Protein AF-D8M4Z9-F1 (afdb_monomer)

Nearest PDB structures (foldseek):
  8wa3-assembly1_R  TM=2.986E-01  e=3.307E+00  Homo sapiens
  8ceg-assembly1_B  TM=2.156E-01  e=3.307E+00  Homo sapiens

pLDDT: mean 77.23, std 17.36, range [31.53, 95.69]

Radius of gyration: 23.9 Å; Cα contacts (8 Å, |Δi|>4): 140; chains: 1; bounding box: 57×52×71 Å

Foldseek 3Di:
DDPPDDDDDCPVVVVVVVVPADPPDDDDDPPDDVVVVVPDADPPDPVRHPVPPCVPPDDLVRCVVVVVDDLQDDLVVLLVLLVLLVVLVVVVVVPDQNCVSQVVRSCLFQVNLVVLVVVLVVQVVVCVPHPRDPSNLSSLLSNLSNVLSLLLVQLVVLVCVVDVDPDPPVPPCSVVVPVRSNPPPPCQDPVSVVVSVCSLVDDPPDPSSVSSSVSSVVSVVSSVVSVVVSVDPPVCVVVVVVVCVVCVVVVVVVVVVVD

Sequence (259 aa):
MQSTKEWRDITQLLREAASEISDGSFIASDAFNYEASMRSIDIMDKKVDSGLGLVGFETIEERLEHDSINFYPDEETLLQIAECLFSSFSSWIAGDNLNHCMLRVVYMHAQVKDRLLLLFRSTLEADQTAEASEQTLRLRILLKLVMDYTWLISAIHSLMSEYVVSEVAACPDEFSLSCQFLPDRTNLTFDEKNVLHAVLSMQETTETRSKLLSHLRILDSLNQLFSELDKLTKERVSSLQLFLFHRSHALLFIQHLFR

Mean predicted aligned error: 11.37 Å

Solvent-accessible surface area (backbone atoms only — not comparable to full-atom values): 15684 Å² total; per-residue (Å²): 132,87,80,87,73,84,85,77,91,53,67,67,60,52,52,56,60,53,71,73,54,56,90,95,64,82,93,73,61,96,85,64,55,70,75,66,56,77,71,61,72,51,81,88,37,85,91,61,22,83,71,65,83,49,82,88,60,78,49,72,66,54,31,58,76,69,63,71,64,79,74,68,55,54,69,67,56,48,42,53,52,53,52,51,50,51,53,22,50,52,43,29,75,73,68,46,57,57,64,75,31,46,59,70,41,67,64,55,36,46,70,47,40,54,52,51,51,52,53,52,53,56,47,55,64,55,41,77,77,46,85,76,47,75,60,55,53,43,33,44,52,53,49,42,54,51,49,51,52,40,50,39,54,44,42,52,48,52,48,47,72,76,42,92,58,81,66,61,86,90,50,93,40,67,68,73,76,38,60,55,51,51,67,78,68,74,79,65,49,73,67,56,49,50,58,45,55,48,59,75,73,55,81,70,84,44,73,63,52,41,55,44,47,51,52,51,54,52,49,51,53,48,40,51,50,44,57,53,53,72,68,53,60,85,88,51,51,75,57,44,55,56,49,47,58,68,44,45,58,51,54,55,44,51,64,59,73,77,108

InterPro domains:
  IPR007244 NAA35-like [PTHR21373] (3-231)
  IPR057983 NAA35-like, N-terminal [PF04112] (24-167)

Structure (mmCIF, N/CA/C/O backbone):
data_AF-D8M4Z9-F1
#
_entry.id   AF-D8M4Z9-F1
#
loop_
_atom_site.group_PDB
_atom_site.id
_atom_site.type_symbol
_atom_site.label_atom_id
_atom_site.label_alt_id
_atom_site.label_comp_id
_atom_site.label_asym_id
_atom_site.label_entity_id
_atom_site.label_seq_id
_atom_site.pdbx_PDB_ins_code
_atom_site.Cartn_x
_atom_site.Cartn_y
_atom_site.Cartn_z
_atom_site.occupancy
_atom_site.B_iso_or_equiv
_atom_site.auth_seq_id
_atom_site.auth_comp_id
_atom_site.auth_asym_id
_atom_site.auth_atom_id
_atom_site.pdbx_PDB_model_num
ATOM 1 N N . MET A 1 1 ? -16.312 -7.681 -25.940 1.00 37.44 1 MET A N 1
ATOM 2 C CA . MET A 1 1 ? -15.936 -7.691 -27.372 1.00 37.44 1 MET A CA 1
ATOM 3 C C . MET A 1 1 ? -14.537 -8.279 -27.478 1.00 37.44 1 MET A C 1
ATOM 5 O O . MET A 1 1 ? -13.604 -7.649 -27.003 1.00 37.44 1 MET A O 1
ATOM 9 N N . GLN A 1 2 ? -14.390 -9.503 -27.994 1.00 45.69 2 GLN A N 1
ATOM 10 C CA . GLN A 1 2 ? -13.072 -10.098 -28.245 1.00 45.69 2 GLN A CA 1
ATOM 11 C C . GLN A 1 2 ? -12.437 -9.398 -29.450 1.00 45.69 2 GLN A C 1
ATOM 13 O O . GLN A 1 2 ? -13.012 -9.369 -30.534 1.00 45.69 2 GLN A O 1
ATOM 18 N N . SER A 1 3 ? -11.269 -8.796 -29.241 1.00 51.09 3 SER A N 1
ATOM 19 C CA . SER A 1 3 ? -10.447 -8.214 -30.300 1.00 51.09 3 SER A CA 1
ATOM 20 C C . SER A 1 3 ? -9.948 -9.337 -31.219 1.00 51.09 3 SER A C 1
ATOM 22 O O . SER A 1 3 ? -9.027 -10.065 -30.861 1.00 51.09 3 SER A O 1
ATOM 24 N N . THR A 1 4 ? -10.533 -9.468 -32.410 1.00 57.59 4 THR A N 1
ATOM 25 C CA . THR A 1 4 ? -10.100 -10.378 -33.486 1.00 57.59 4 THR A CA 1
ATOM 26 C C . THR A 1 4 ? -8.854 -9.841 -34.200 1.00 57.59 4 THR A C 1
ATOM 28 O O . THR A 1 4 ? -8.873 -9.594 -35.405 1.00 57.59 4 THR A O 1
ATOM 31 N N . LYS A 1 5 ? -7.775 -9.577 -33.460 1.00 71.31 5 LYS A N 1
ATOM 32 C CA . LYS A 1 5 ? -6.486 -9.215 -34.059 1.00 71.31 5 LYS A CA 1
ATOM 33 C C . LYS A 1 5 ? -5.692 -10.494 -34.300 1.00 71.31 5 LYS A C 1
ATOM 35 O O . LYS A 1 5 ? -5.309 -11.174 -33.354 1.00 71.31 5 LYS A O 1
ATOM 40 N N . GLU A 1 6 ? -5.494 -10.826 -35.571 1.00 84.44 6 GLU A N 1
ATOM 41 C CA . GLU A 1 6 ? -4.635 -11.928 -36.002 1.00 84.44 6 GLU A CA 1
ATOM 42 C C . GLU A 1 6 ? -3.170 -11.492 -35.853 1.00 84.44 6 GLU A C 1
ATOM 44 O O . GLU A 1 6 ? -2.722 -10.548 -36.508 1.00 84.44 6 GLU A O 1
ATOM 49 N N . TRP A 1 7 ? -2.431 -12.139 -34.951 1.00 89.56 7 TRP A N 1
ATOM 50 C CA . TRP A 1 7 ? -0.998 -11.903 -34.785 1.00 89.56 7 TRP A CA 1
ATOM 51 C C . TRP A 1 7 ? -0.228 -12.608 -35.905 1.00 89.56 7 TRP A C 1
ATOM 53 O O . TRP A 1 7 ? -0.470 -13.782 -36.177 1.00 89.56 7 TRP A O 1
ATOM 63 N N . ARG A 1 8 ? 0.710 -11.904 -36.548 1.00 91.44 8 ARG A N 1
ATOM 64 C CA . ARG A 1 8 ? 1.625 -12.482 -37.543 1.00 91.44 8 ARG A CA 1
ATOM 65 C C . ARG A 1 8 ? 3.040 -12.533 -36.987 1.00 91.44 8 ARG A C 1
ATOM 67 O O . ARG A 1 8 ? 3.525 -11.536 -36.458 1.00 91.44 8 ARG A O 1
ATOM 74 N N . ASP A 1 9 ? 3.694 -13.677 -37.145 1.00 93.06 9 ASP A N 1
ATOM 75 C CA . ASP A 1 9 ? 5.102 -13.845 -36.797 1.00 93.06 9 ASP A CA 1
ATOM 76 C C . ASP A 1 9 ? 5.987 -13.138 -37.836 1.00 93.06 9 ASP A C 1
ATOM 78 O O . ASP A 1 9 ? 5.943 -13.453 -39.026 1.00 93.06 9 ASP A O 1
ATOM 82 N N . ILE A 1 10 ? 6.776 -12.165 -37.379 1.00 95.69 10 ILE A N 1
ATOM 83 C CA . ILE A 1 10 ? 7.721 -11.392 -38.201 1.00 95.69 10 ILE A CA 1
ATOM 84 C C . ILE A 1 10 ? 9.182 -11.691 -37.844 1.00 95.69 10 ILE A C 1
ATOM 86 O O . ILE A 1 10 ? 10.083 -10.988 -38.294 1.00 95.69 10 ILE A O 1
ATOM 90 N N . THR A 1 11 ? 9.445 -12.726 -37.043 1.00 95.50 11 THR A N 1
ATOM 91 C CA . THR A 1 11 ? 10.785 -13.023 -36.514 1.00 95.50 11 THR A CA 1
ATOM 92 C C . THR A 1 11 ? 11.811 -13.224 -37.629 1.00 95.50 11 THR A C 1
ATOM 94 O O . THR A 1 11 ? 12.925 -12.707 -37.550 1.00 95.50 11 THR A O 1
ATOM 97 N N . GLN A 1 12 ? 11.437 -13.953 -38.686 1.00 95.50 12 GLN A N 1
ATOM 98 C CA . GLN A 1 12 ? 12.331 -14.220 -39.815 1.00 95.50 12 GLN A CA 1
ATOM 99 C C . GLN A 1 12 ? 12.636 -12.945 -40.610 1.00 95.50 12 GLN A C 1
ATOM 101 O O . GLN A 1 12 ? 13.799 -12.674 -40.897 1.00 95.50 12 GLN A O 1
ATOM 106 N N . LEU A 1 13 ? 11.609 -12.131 -40.872 1.00 95.19 13 LEU A N 1
ATOM 107 C CA . LEU A 1 13 ? 11.754 -10.838 -41.540 1.00 95.19 13 LEU A CA 1
ATOM 108 C C . LEU A 1 13 ? 12.720 -9.920 -40.774 1.00 95.19 13 LEU A C 1
ATOM 110 O O . LEU A 1 13 ? 13.588 -9.300 -41.380 1.00 95.19 13 LEU A O 1
ATOM 114 N N . LEU A 1 14 ? 12.599 -9.858 -39.442 1.00 94.75 14 LEU A N 1
ATOM 115 C CA . LEU A 1 14 ? 13.484 -9.044 -38.606 1.00 94.75 14 LEU A CA 1
ATOM 116 C C . LEU A 1 14 ? 14.934 -9.543 -38.623 1.00 94.75 14 LEU A C 1
ATOM 118 O O . LEU A 1 14 ? 15.844 -8.721 -38.657 1.00 94.75 14 LEU A O 1
ATOM 122 N N . ARG A 1 15 ? 15.172 -10.863 -38.630 1.00 94.56 15 ARG A N 1
ATOM 123 C CA . ARG A 1 15 ? 16.538 -11.411 -38.742 1.00 94.56 15 ARG A CA 1
ATOM 124 C C . ARG A 1 15 ? 17.179 -11.099 -40.085 1.00 94.56 15 ARG A C 1
ATOM 126 O O . ARG A 1 15 ? 18.354 -10.751 -40.113 1.00 94.56 15 ARG A O 1
ATOM 133 N N . GLU A 1 16 ? 16.426 -11.238 -41.173 1.00 95.00 16 GLU A N 1
ATOM 134 C CA . GLU A 1 16 ? 16.909 -10.930 -42.522 1.00 95.00 16 GLU A CA 1
ATOM 135 C C . GLU A 1 16 ? 17.265 -9.447 -42.633 1.00 95.00 16 GLU A C 1
ATOM 137 O O . GLU A 1 16 ? 18.409 -9.124 -42.943 1.00 95.00 16 GLU A O 1
ATOM 142 N N . ALA A 1 17 ? 16.352 -8.553 -42.243 1.00 92.44 17 ALA A N 1
ATOM 143 C CA . ALA A 1 17 ? 16.611 -7.115 -42.239 1.00 92.44 17 ALA A CA 1
ATOM 144 C C . ALA A 1 17 ? 17.803 -6.733 -41.342 1.00 92.44 17 ALA A C 1
ATOM 146 O O . ALA A 1 17 ? 18.625 -5.910 -41.731 1.00 92.44 17 ALA A O 1
ATOM 147 N N . ALA A 1 18 ? 17.940 -7.349 -40.162 1.00 91.06 18 ALA A N 1
ATOM 148 C CA . ALA A 1 18 ? 19.071 -7.098 -39.272 1.00 91.06 18 ALA A CA 1
ATOM 149 C C . ALA A 1 18 ? 20.411 -7.569 -39.860 1.00 91.06 18 ALA A C 1
ATOM 151 O O . ALA A 1 18 ? 21.434 -6.942 -39.605 1.00 91.06 18 ALA A O 1
ATOM 152 N N . SER A 1 19 ? 20.417 -8.639 -40.663 1.00 92.38 19 SER A N 1
ATOM 153 C CA . SER A 1 19 ? 21.639 -9.155 -41.299 1.00 92.38 19 SER A CA 1
ATOM 154 C C . SER A 1 19 ? 22.205 -8.244 -42.394 1.00 92.38 19 SER A C 1
ATOM 156 O O . SER A 1 19 ? 23.376 -8.368 -42.746 1.00 92.38 19 SER A O 1
ATOM 158 N N . GLU A 1 20 ? 21.395 -7.316 -42.911 1.00 93.81 20 GLU A N 1
ATOM 159 C CA . GLU A 1 20 ? 21.815 -6.304 -43.886 1.00 93.81 20 GLU A CA 1
ATOM 160 C C . GLU A 1 20 ? 22.436 -5.060 -43.224 1.00 93.81 20 GLU A C 1
ATOM 162 O O . GLU A 1 20 ? 23.028 -4.220 -43.905 1.00 93.81 20 GLU A O 1
ATOM 167 N N . ILE A 1 21 ? 22.317 -4.926 -41.899 1.00 92.06 21 ILE A N 1
ATOM 168 C CA . ILE A 1 21 ? 22.851 -3.793 -41.141 1.00 92.06 21 ILE A CA 1
ATOM 169 C C . ILE A 1 21 ? 24.340 -4.026 -40.877 1.00 92.06 21 ILE A C 1
ATOM 171 O O . ILE A 1 21 ? 24.733 -5.039 -40.306 1.00 92.06 21 ILE A O 1
ATOM 175 N N . SER A 1 22 ? 25.181 -3.065 -41.262 1.00 92.31 22 SER A N 1
ATOM 176 C CA . SER A 1 22 ? 26.616 -3.116 -40.979 1.00 92.31 22 SER A CA 1
ATOM 177 C C . SER A 1 22 ? 26.928 -2.984 -39.489 1.00 92.31 22 SER A C 1
ATOM 179 O O . SER A 1 22 ? 26.280 -2.220 -38.771 1.00 92.31 22 SER A O 1
ATOM 181 N N . ASP A 1 23 ? 27.991 -3.652 -39.043 1.00 90.88 23 ASP A N 1
ATOM 182 C CA . ASP A 1 23 ? 28.488 -3.537 -37.672 1.00 90.88 23 ASP A CA 1
ATOM 183 C C . ASP A 1 23 ? 28.701 -2.068 -37.265 1.00 90.88 23 ASP A C 1
ATOM 185 O O . ASP A 1 23 ? 29.217 -1.248 -38.028 1.00 90.88 23 ASP A O 1
ATOM 189 N N . GLY A 1 24 ? 28.276 -1.724 -36.048 1.00 87.12 24 GLY A N 1
ATOM 190 C CA . GLY A 1 24 ? 28.328 -0.354 -35.524 1.00 87.12 24 GLY A CA 1
ATOM 191 C C . GLY A 1 24 ? 27.235 0.581 -36.054 1.00 87.12 24 GLY A C 1
ATOM 192 O O . GLY A 1 24 ? 27.197 1.744 -35.659 1.00 87.12 24 GLY A O 1
ATOM 193 N N . SER A 1 25 ? 26.339 0.096 -36.918 1.00 87.12 25 SER A N 1
ATOM 194 C CA . SER A 1 25 ? 25.171 0.854 -37.376 1.00 87.12 25 SER A CA 1
ATOM 195 C C . SER A 1 25 ? 23.970 0.599 -36.467 1.00 87.12 25 SER A C 1
ATOM 197 O O . SER A 1 25 ? 23.774 -0.505 -35.962 1.00 87.12 25 SER A O 1
ATOM 199 N N . PHE A 1 26 ? 23.157 1.630 -36.255 1.00 85.94 26 PHE A N 1
ATOM 200 C CA . PHE A 1 26 ? 22.006 1.594 -35.360 1.00 85.94 26 PHE A CA 1
ATOM 201 C C . PHE A 1 26 ? 20.805 2.237 -36.052 1.00 85.94 26 PHE A C 1
ATOM 203 O O . PHE A 1 26 ? 20.907 3.353 -36.562 1.00 85.94 26 PHE A O 1
ATOM 210 N N . ILE A 1 27 ? 19.679 1.523 -36.093 1.00 87.69 27 ILE A N 1
ATOM 211 C CA . ILE A 1 27 ? 18.432 2.024 -36.676 1.00 87.69 27 ILE A CA 1
ATOM 212 C C . ILE A 1 27 ? 17.548 2.534 -35.545 1.00 87.69 27 ILE A C 1
ATOM 214 O O . ILE A 1 27 ? 17.108 1.760 -34.697 1.00 87.69 27 ILE A O 1
ATOM 218 N N . ALA A 1 28 ? 17.240 3.825 -35.571 1.00 87.88 28 ALA A N 1
ATOM 219 C CA . ALA A 1 28 ? 16.255 4.429 -34.691 1.00 87.88 28 ALA A CA 1
ATOM 220 C C . ALA A 1 28 ? 15.522 5.574 -35.391 1.00 87.88 28 ALA A C 1
ATOM 222 O O . ALA A 1 28 ? 15.911 6.018 -36.468 1.00 87.88 28 ALA A O 1
ATOM 223 N N . SER A 1 29 ? 14.431 6.027 -34.776 1.00 87.31 29 SER A N 1
ATOM 224 C CA . SER A 1 29 ? 13.714 7.222 -35.220 1.00 87.31 29 SER A CA 1
ATOM 225 C C . SER A 1 29 ? 14.601 8.465 -35.101 1.00 87.31 29 SER A C 1
ATOM 227 O O . SER A 1 29 ? 15.402 8.558 -34.176 1.00 87.31 29 SER A O 1
ATOM 229 N N . ASP A 1 30 ? 14.383 9.461 -35.960 1.00 86.69 30 ASP A N 1
ATOM 230 C CA . ASP A 1 30 ? 15.067 10.762 -35.897 1.00 86.69 30 ASP A CA 1
ATOM 231 C C . ASP A 1 30 ? 14.897 11.480 -34.543 1.00 86.69 30 ASP A C 1
ATOM 233 O O . ASP A 1 30 ? 15.709 12.325 -34.175 1.00 86.69 30 ASP A O 1
ATOM 237 N N . ALA A 1 31 ? 13.847 11.144 -33.786 1.00 85.88 31 ALA A N 1
ATOM 238 C CA . ALA A 1 31 ? 13.583 11.684 -32.452 1.00 85.88 31 ALA A CA 1
ATOM 239 C C . ALA A 1 31 ? 14.235 10.876 -31.309 1.00 85.88 31 ALA A C 1
ATOM 241 O O . ALA A 1 31 ? 13.998 11.166 -30.136 1.00 85.88 31 ALA A O 1
ATOM 242 N N . PHE A 1 32 ? 15.005 9.830 -31.616 1.00 84.19 32 PHE A N 1
ATOM 243 C CA . PHE A 1 32 ? 15.599 8.954 -30.611 1.00 84.19 32 PHE A CA 1
ATOM 244 C C . PHE A 1 32 ? 16.739 9.638 -29.848 1.00 84.19 32 PHE A C 1
ATOM 246 O O . PHE A 1 32 ? 17.639 10.230 -30.441 1.00 84.19 32 PHE A O 1
ATOM 253 N N . ASN A 1 33 ? 16.727 9.498 -28.521 1.00 82.88 33 ASN A N 1
ATOM 254 C CA . ASN A 1 33 ? 17.774 9.998 -27.636 1.00 82.88 33 ASN A CA 1
ATOM 255 C C . ASN A 1 33 ? 18.517 8.826 -26.974 1.00 82.88 33 ASN A C 1
ATOM 257 O O . ASN A 1 33 ? 17.922 8.048 -26.226 1.00 82.88 33 ASN A O 1
ATOM 261 N N . TYR A 1 34 ? 19.831 8.742 -27.199 1.00 79.69 34 TYR A N 1
ATOM 262 C CA . TYR A 1 34 ? 20.698 7.735 -26.583 1.00 79.69 34 TYR A CA 1
ATOM 263 C C . TYR A 1 34 ? 20.696 7.802 -25.052 1.00 79.69 34 TYR A C 1
ATOM 265 O O . TYR A 1 34 ? 20.719 6.759 -24.404 1.00 79.69 34 TYR A O 1
ATOM 273 N N . GLU A 1 35 ? 20.594 8.988 -24.453 1.00 80.06 35 GLU A N 1
ATOM 274 C CA . GLU A 1 35 ? 20.539 9.127 -22.992 1.00 80.06 35 GLU A CA 1
ATOM 275 C C . GLU A 1 35 ? 19.307 8.429 -22.404 1.00 80.06 35 GLU A C 1
ATOM 277 O O . GLU A 1 35 ? 19.394 7.787 -21.359 1.00 80.06 35 GLU A O 1
ATOM 282 N N . ALA A 1 36 ? 18.170 8.479 -23.106 1.00 73.12 36 ALA A N 1
ATOM 283 C CA . ALA A 1 36 ? 16.961 7.776 -22.687 1.00 73.12 36 ALA A CA 1
ATOM 284 C C . ALA A 1 36 ? 17.153 6.250 -22.728 1.00 73.12 36 ALA A C 1
ATOM 286 O O . ALA A 1 36 ? 16.640 5.541 -21.865 1.00 73.12 36 ALA A O 1
ATOM 287 N N . SER A 1 37 ? 17.943 5.746 -23.684 1.00 79.50 37 SER A N 1
ATOM 288 C CA . SER A 1 37 ? 18.262 4.317 -23.785 1.00 79.50 37 SER A CA 1
ATOM 289 C C . SER A 1 37 ? 19.198 3.820 -22.685 1.00 79.50 37 SER A C 1
ATOM 291 O O . SER A 1 37 ? 19.110 2.665 -22.303 1.00 79.50 37 SER A O 1
ATOM 293 N N . MET A 1 38 ? 20.021 4.683 -22.080 1.00 81.25 38 MET A N 1
ATOM 294 C CA . MET A 1 38 ? 20.885 4.283 -20.957 1.00 81.25 38 MET A CA 1
ATOM 295 C C . MET A 1 38 ? 20.108 3.938 -19.676 1.00 81.25 38 MET A C 1
ATOM 297 O O . MET A 1 38 ? 20.692 3.426 -18.724 1.00 81.25 38 MET A O 1
ATOM 301 N N . ARG A 1 39 ? 18.799 4.224 -19.641 1.00 75.94 39 ARG A N 1
ATOM 302 C CA . ARG A 1 39 ? 17.877 3.843 -18.562 1.00 75.94 39 ARG A CA 1
ATOM 303 C C . ARG A 1 39 ? 17.043 2.601 -18.911 1.00 75.94 39 ARG A C 1
ATOM 305 O O . ARG A 1 39 ? 16.112 2.289 -18.171 1.00 75.94 39 ARG A O 1
ATOM 312 N N . SER A 1 40 ? 17.315 1.924 -20.033 1.00 82.38 40 SER A N 1
ATOM 313 C CA . SER A 1 40 ? 16.571 0.724 -20.424 1.00 82.38 40 SER A CA 1
ATOM 314 C C . SER A 1 40 ? 16.823 -0.438 -19.468 1.00 82.38 40 SER A C 1
ATOM 316 O O . SER A 1 40 ? 17.900 -0.574 -18.893 1.00 82.38 40 SER A O 1
ATOM 318 N N . ILE A 1 41 ? 15.811 -1.292 -19.321 1.00 83.00 41 ILE A N 1
ATOM 319 C CA . ILE A 1 41 ? 15.906 -2.533 -18.555 1.00 83.00 41 ILE A CA 1
ATOM 320 C C . ILE A 1 41 ? 16.273 -3.660 -19.518 1.00 83.00 41 ILE A C 1
ATOM 322 O O . ILE A 1 41 ? 15.546 -3.908 -20.482 1.00 83.00 41 ILE A O 1
ATOM 326 N N . ASP A 1 42 ? 17.369 -4.357 -19.230 1.00 85.25 42 ASP A N 1
ATOM 327 C CA . ASP A 1 42 ? 17.784 -5.535 -19.986 1.00 85.25 42 ASP A CA 1
ATOM 328 C C . ASP A 1 42 ? 17.080 -6.784 -19.447 1.00 85.25 42 ASP A C 1
ATOM 330 O O . ASP A 1 42 ? 17.332 -7.246 -18.333 1.00 85.25 42 ASP A O 1
ATOM 334 N N . ILE A 1 43 ? 16.181 -7.347 -20.255 1.00 85.38 43 ILE A N 1
ATOM 335 C CA . ILE A 1 43 ? 15.459 -8.578 -19.914 1.00 85.38 43 ILE A CA 1
ATOM 336 C C . ILE A 1 43 ? 16.469 -9.728 -19.785 1.00 85.38 43 ILE A C 1
ATOM 338 O O . ILE A 1 43 ? 17.384 -9.847 -20.602 1.00 85.38 43 ILE A O 1
ATOM 342 N N . MET A 1 44 ? 16.275 -10.606 -18.797 1.00 84.44 44 MET A N 1
ATOM 343 C CA . MET A 1 44 ? 17.161 -11.722 -18.426 1.00 84.44 44 MET A CA 1
ATOM 344 C C . MET A 1 44 ? 18.458 -11.344 -17.690 1.00 84.44 44 MET A C 1
ATOM 346 O O . MET A 1 44 ? 19.209 -12.250 -17.307 1.00 84.44 44 MET A O 1
ATOM 350 N N . ASP A 1 45 ? 18.734 -10.064 -17.427 1.00 87.06 45 ASP A N 1
ATOM 351 C CA . ASP A 1 45 ? 19.826 -9.674 -16.530 1.00 87.06 45 ASP A CA 1
ATOM 352 C C . ASP A 1 45 ? 19.340 -9.649 -15.072 1.00 87.06 45 ASP A C 1
ATOM 354 O O . ASP A 1 45 ? 18.471 -8.874 -14.686 1.00 87.06 45 ASP A O 1
ATOM 358 N N . LYS A 1 46 ? 19.961 -10.474 -14.221 1.00 83.69 46 LYS A N 1
ATOM 359 C CA . LYS A 1 46 ? 19.609 -10.649 -12.798 1.00 83.69 46 LYS A CA 1
ATOM 360 C C . LYS A 1 46 ? 19.631 -9.375 -11.949 1.00 83.69 46 LYS A C 1
ATOM 362 O O . LYS A 1 46 ? 19.100 -9.404 -10.843 1.00 83.69 46 LYS A O 1
ATOM 367 N N . LYS A 1 47 ? 20.322 -8.318 -12.375 1.00 82.19 47 LYS A N 1
ATOM 368 C CA . LYS A 1 47 ? 20.453 -7.073 -11.607 1.00 82.19 47 LYS A CA 1
ATOM 369 C C . LYS A 1 47 ? 19.400 -6.036 -11.971 1.00 82.19 47 LYS A C 1
ATOM 371 O O . LYS A 1 47 ? 19.119 -5.182 -11.135 1.00 82.19 47 LYS A O 1
ATOM 376 N N . VAL A 1 48 ? 18.875 -6.080 -13.193 1.00 81.19 48 VAL A N 1
ATOM 377 C CA . VAL A 1 48 ? 17.958 -5.054 -13.718 1.00 81.19 48 VAL A CA 1
ATOM 378 C C . VAL A 1 48 ? 16.573 -5.611 -14.039 1.00 81.19 48 VAL A C 1
ATOM 380 O O . VAL A 1 48 ? 15.594 -4.880 -13.919 1.00 81.19 48 VAL A O 1
ATOM 383 N N . ASP A 1 49 ? 16.462 -6.899 -14.368 1.00 82.44 49 ASP A N 1
ATOM 384 C CA . ASP A 1 49 ? 15.191 -7.582 -14.587 1.00 82.44 49 ASP A CA 1
ATOM 385 C C . ASP A 1 49 ? 14.580 -8.025 -13.250 1.00 82.44 49 ASP A C 1
ATOM 387 O O . ASP A 1 49 ? 14.908 -9.080 -12.700 1.00 82.44 49 ASP A O 1
ATOM 391 N N . SER A 1 50 ? 13.663 -7.211 -12.727 1.00 78.44 50 SER A N 1
ATOM 392 C CA . SER A 1 50 ? 12.906 -7.516 -11.510 1.00 78.44 50 SER A CA 1
ATOM 393 C C . SER A 1 50 ? 11.921 -8.680 -11.675 1.00 78.44 50 SER A C 1
ATOM 395 O O . SER A 1 50 ? 11.468 -9.224 -10.669 1.00 78.44 50 SER A O 1
ATOM 397 N N . GLY A 1 51 ? 11.601 -9.082 -12.911 1.00 76.56 51 GLY A N 1
ATOM 398 C CA . GLY A 1 51 ? 10.749 -10.234 -13.210 1.00 76.56 51 GLY A CA 1
ATOM 399 C C . GLY A 1 51 ? 11.485 -11.573 -13.115 1.00 76.56 51 GLY A C 1
ATOM 400 O O . GLY A 1 51 ? 10.861 -12.632 -12.978 1.00 76.56 51 GLY A O 1
ATOM 401 N N . LEU A 1 52 ? 12.817 -11.551 -13.159 1.00 80.50 52 LEU A N 1
ATOM 402 C CA . LEU A 1 52 ? 13.624 -12.759 -13.176 1.00 80.50 52 LEU A CA 1
ATOM 403 C C . LEU A 1 52 ? 13.650 -13.432 -11.795 1.00 80.50 52 LEU A C 1
ATOM 405 O O . LEU A 1 52 ? 14.121 -12.875 -10.808 1.00 80.50 52 LEU A O 1
ATOM 409 N N . GLY A 1 53 ? 13.196 -14.686 -11.730 1.00 72.88 53 GLY A N 1
ATOM 410 C CA . GLY A 1 53 ? 13.181 -15.468 -10.486 1.00 72.88 53 GLY A CA 1
ATOM 411 C C . GLY A 1 53 ? 11.904 -15.332 -9.654 1.00 72.88 53 GLY A C 1
ATOM 412 O O . GLY A 1 53 ? 11.822 -15.940 -8.591 1.00 72.88 53 GLY A O 1
ATOM 413 N N . LEU A 1 54 ? 10.883 -14.631 -10.159 1.00 75.00 54 LEU A N 1
ATOM 414 C CA . LEU A 1 54 ? 9.554 -14.566 -9.537 1.00 75.00 54 LEU A CA 1
ATOM 415 C C . LEU A 1 54 ? 8.700 -15.834 -9.750 1.00 75.00 54 LEU A C 1
ATOM 417 O O . LEU A 1 54 ? 7.530 -15.870 -9.378 1.00 75.00 54 LEU A O 1
ATOM 421 N N . VAL A 1 55 ? 9.264 -16.899 -10.329 1.00 73.62 55 VAL A N 1
ATOM 422 C CA . VAL A 1 55 ? 8.543 -18.157 -10.573 1.00 73.62 55 VAL A CA 1
ATOM 423 C C . VAL A 1 55 ? 8.104 -18.775 -9.243 1.00 73.62 55 VAL A C 1
ATOM 425 O O . VAL A 1 55 ? 8.939 -19.164 -8.429 1.00 73.62 55 VAL A O 1
ATOM 428 N N . GLY A 1 56 ? 6.789 -18.895 -9.047 1.00 74.94 56 GLY A N 1
ATOM 429 C CA . GLY A 1 56 ? 6.181 -19.464 -7.840 1.00 74.94 56 GLY A CA 1
ATOM 430 C C . GLY A 1 56 ? 5.816 -18.445 -6.756 1.00 74.94 56 GLY A C 1
ATOM 431 O O . GLY A 1 56 ? 5.320 -18.850 -5.708 1.00 74.94 56 GLY A O 1
ATOM 432 N N . PHE A 1 57 ? 6.031 -17.147 -6.990 1.00 81.00 57 PHE A N 1
ATOM 433 C CA . PHE A 1 57 ? 5.488 -16.095 -6.134 1.00 81.00 57 PHE A CA 1
ATOM 434 C C . PHE A 1 57 ? 4.127 -15.648 -6.657 1.00 81.00 57 PHE A C 1
ATOM 436 O O . PHE A 1 57 ? 4.012 -15.263 -7.816 1.00 81.00 57 PHE A O 1
ATOM 443 N N . GLU A 1 58 ? 3.119 -15.662 -5.788 1.00 84.69 58 GLU A N 1
ATOM 444 C CA . GLU A 1 58 ? 1.812 -15.090 -6.108 1.00 84.69 58 GLU A CA 1
ATOM 445 C C . GLU A 1 58 ? 1.895 -13.561 -6.141 1.00 84.69 58 GLU A C 1
ATOM 447 O O . GLU A 1 58 ? 2.385 -12.930 -5.188 1.00 84.69 58 GLU A O 1
ATOM 452 N N . THR A 1 59 ? 1.366 -12.993 -7.219 1.00 86.62 59 THR A N 1
ATOM 453 C CA . THR A 1 59 ? 1.052 -11.570 -7.372 1.00 86.62 59 THR A CA 1
ATOM 454 C C . THR A 1 59 ? 0.012 -11.118 -6.340 1.00 86.62 59 THR A C 1
ATOM 456 O O . THR A 1 59 ? -0.614 -11.928 -5.653 1.00 86.62 59 THR A O 1
ATOM 459 N N . ILE A 1 60 ? -0.174 -9.805 -6.182 1.00 88.75 60 ILE A N 1
ATOM 460 C CA . ILE A 1 60 ? -1.176 -9.275 -5.244 1.00 88.75 60 ILE A CA 1
ATOM 461 C C . ILE A 1 60 ? -2.588 -9.642 -5.700 1.00 88.75 60 ILE A C 1
ATOM 463 O O . ILE A 1 60 ? -3.437 -9.970 -4.874 1.00 88.75 60 ILE A O 1
ATOM 467 N N . GLU A 1 61 ? -2.811 -9.631 -7.008 1.00 87.62 61 GLU A N 1
ATOM 468 C CA . GLU A 1 61 ? -4.040 -10.044 -7.665 1.00 87.62 61 GLU A CA 1
ATOM 469 C C . GLU A 1 61 ? -4.351 -11.513 -7.364 1.00 87.62 61 GLU A C 1
ATOM 471 O O . GLU A 1 61 ? -5.419 -11.806 -6.834 1.00 87.62 61 GLU A O 1
ATOM 476 N N . GLU A 1 62 ? -3.393 -12.419 -7.582 1.00 89.69 62 GLU A N 1
ATOM 477 C CA . GLU A 1 62 ? -3.561 -13.848 -7.272 1.00 89.69 62 GLU A CA 1
ATOM 478 C C . GLU A 1 62 ? -3.812 -14.080 -5.774 1.00 89.69 62 GLU A C 1
ATOM 480 O O . GLU A 1 62 ? -4.695 -14.850 -5.401 1.00 89.69 62 GLU A O 1
ATOM 485 N N . ARG A 1 63 ? -3.104 -13.366 -4.888 1.00 91.62 63 ARG A N 1
ATOM 486 C CA . ARG A 1 63 ? -3.331 -13.464 -3.434 1.00 91.62 63 ARG A CA 1
ATOM 487 C C . ARG A 1 63 ? -4.723 -13.001 -3.016 1.00 91.62 63 ARG A C 1
ATOM 489 O O . ARG A 1 63 ? -5.263 -13.529 -2.045 1.00 91.62 63 ARG A O 1
ATOM 496 N N . LEU A 1 64 ? -5.278 -11.995 -3.693 1.00 91.56 64 LEU A N 1
ATOM 497 C CA . LEU A 1 64 ? -6.648 -11.534 -3.467 1.00 91.56 64 LEU A CA 1
ATOM 498 C C . LEU A 1 64 ? -7.667 -12.547 -3.994 1.00 91.56 64 LEU A C 1
ATOM 500 O O . LEU A 1 64 ? -8.659 -12.796 -3.318 1.00 91.56 64 LEU A O 1
ATOM 504 N N . GLU A 1 65 ? -7.423 -13.143 -5.162 1.00 91.69 65 GLU A N 1
ATOM 505 C CA . GLU A 1 65 ? -8.289 -14.176 -5.745 1.00 91.69 65 GLU A CA 1
ATOM 506 C C . GLU A 1 65 ? -8.320 -15.462 -4.907 1.00 91.69 65 GLU A C 1
ATOM 508 O O . GLU A 1 65 ? -9.363 -16.107 -4.803 1.00 91.69 65 GLU A O 1
ATOM 513 N N . HIS A 1 66 ? -7.199 -15.822 -4.279 1.00 91.69 66 HIS A N 1
ATOM 514 C CA . HIS A 1 66 ? -7.077 -16.996 -3.411 1.00 91.69 66 HIS A CA 1
ATOM 515 C C . HIS A 1 66 ? -7.478 -16.741 -1.945 1.00 91.69 66 HIS A C 1
ATOM 517 O O . HIS A 1 66 ? -7.367 -17.653 -1.126 1.00 91.69 66 HIS A O 1
ATOM 523 N N . ASP A 1 67 ? -7.922 -15.526 -1.592 1.00 89.12 67 ASP A N 1
ATOM 524 C CA . ASP A 1 67 ? -8.206 -15.104 -0.209 1.00 89.12 67 ASP A CA 1
ATOM 525 C C . ASP A 1 67 ? -7.018 -15.337 0.763 1.00 89.12 67 ASP A C 1
ATOM 527 O O . ASP A 1 67 ? -7.185 -15.558 1.964 1.00 89.12 67 ASP A O 1
ATOM 531 N N . SER A 1 68 ? -5.785 -15.236 0.258 1.00 90.50 68 SER A N 1
ATOM 532 C CA . SER A 1 68 ? -4.543 -15.456 1.019 1.00 90.50 68 SER A CA 1
ATOM 533 C C . SER A 1 68 ? -4.151 -14.266 1.914 1.00 90.50 68 SER A C 1
ATOM 535 O O . SER A 1 68 ? -3.172 -14.340 2.661 1.00 90.50 68 SER A O 1
ATOM 537 N N . ILE A 1 69 ? -4.877 -13.144 1.840 1.00 92.69 69 ILE A N 1
ATOM 538 C CA . ILE A 1 69 ? -4.618 -11.925 2.622 1.00 92.69 69 ILE A CA 1
ATOM 539 C C . ILE A 1 69 ? -5.565 -11.868 3.824 1.00 92.69 69 ILE A C 1
ATOM 541 O O . ILE A 1 69 ? -6.785 -11.840 3.678 1.00 92.69 69 ILE A O 1
ATOM 545 N N . ASN A 1 70 ? -5.002 -11.789 5.032 1.00 93.44 70 ASN A N 1
ATOM 546 C CA . ASN A 1 70 ? -5.789 -11.710 6.259 1.00 93.44 70 ASN A CA 1
ATOM 547 C C . ASN A 1 70 ? -6.292 -10.281 6.534 1.00 93.44 70 ASN A C 1
ATOM 549 O O . ASN A 1 70 ? -5.561 -9.451 7.060 1.00 93.44 70 ASN A O 1
ATOM 553 N N . PHE A 1 71 ? -7.567 -10.005 6.261 1.00 93.00 71 PHE A N 1
ATOM 554 C CA . PHE A 1 71 ? -8.190 -8.706 6.564 1.00 93.00 71 PHE A CA 1
ATOM 555 C C . PHE A 1 71 ? -8.699 -8.559 8.008 1.00 93.00 71 PHE A C 1
ATOM 557 O O . PHE A 1 71 ? -9.115 -7.470 8.402 1.00 93.00 71 PHE A O 1
ATOM 564 N N . TYR A 1 72 ? -8.641 -9.623 8.812 1.00 91.94 72 TYR A N 1
ATOM 565 C CA . TYR A 1 72 ? -9.060 -9.625 10.217 1.00 91.94 72 TYR A CA 1
ATOM 566 C C . TYR A 1 72 ? -7.924 -10.103 11.138 1.00 91.94 72 TYR A C 1
ATOM 568 O O . TYR A 1 72 ? -8.098 -11.077 11.881 1.00 91.94 72 TYR A O 1
ATOM 576 N N . PRO A 1 73 ? -6.750 -9.441 11.105 1.00 93.12 73 PRO A N 1
ATOM 577 C CA . PRO A 1 73 ? -5.624 -9.793 11.965 1.00 93.12 73 PRO A CA 1
ATOM 578 C C . PRO A 1 73 ? -5.994 -9.711 13.451 1.00 93.12 73 PRO A C 1
ATOM 580 O O . PRO A 1 73 ? -6.903 -8.981 13.860 1.00 93.12 73 PRO A O 1
ATOM 583 N N . ASP A 1 74 ? -5.299 -10.484 14.282 1.00 93.50 74 ASP A N 1
ATOM 584 C CA . ASP A 1 74 ? -5.315 -10.293 15.733 1.00 93.50 74 ASP A CA 1
ATOM 585 C C . ASP A 1 74 ? -4.534 -9.029 16.140 1.00 93.50 74 ASP A C 1
ATOM 587 O O . ASP A 1 74 ? -3.907 -8.364 15.313 1.00 93.50 74 ASP A O 1
ATOM 591 N N . GLU A 1 75 ? -4.618 -8.647 17.417 1.00 91.00 75 GLU A N 1
ATOM 592 C CA . GLU A 1 75 ? -3.963 -7.427 17.910 1.00 91.00 75 GLU A CA 1
ATOM 593 C C . GLU A 1 75 ? -2.437 -7.472 17.773 1.00 91.00 75 GLU A C 1
ATOM 595 O O . GLU A 1 75 ? -1.812 -6.441 17.534 1.00 91.00 75 GLU A O 1
ATOM 600 N N . GLU A 1 76 ? -1.833 -8.651 17.915 1.00 92.88 76 GLU A N 1
ATOM 601 C CA . GLU A 1 76 ? -0.385 -8.822 17.812 1.00 92.88 76 GLU A CA 1
ATOM 602 C C . GLU A 1 76 ? 0.082 -8.620 16.368 1.00 92.88 76 GLU A C 1
ATOM 604 O O . GLU A 1 76 ? 0.999 -7.842 16.108 1.00 92.88 76 GLU A O 1
ATOM 609 N N . THR A 1 77 ? -0.618 -9.231 15.415 1.00 94.69 77 THR A N 1
ATOM 610 C CA . THR A 1 77 ? -0.376 -9.056 13.982 1.00 94.69 77 THR A CA 1
ATOM 611 C C . THR A 1 77 ? -0.617 -7.604 13.564 1.00 94.69 77 THR A C 1
ATOM 613 O O . THR A 1 77 ? 0.161 -7.055 12.786 1.00 94.69 77 THR A O 1
ATOM 616 N N . LEU A 1 78 ? -1.647 -6.936 14.101 1.00 94.62 78 LEU A N 1
ATOM 617 C CA . LEU A 1 78 ? -1.863 -5.500 13.877 1.00 94.62 78 LEU A CA 1
ATOM 618 C C . LEU A 1 78 ? -0.682 -4.655 14.354 1.00 94.62 78 LEU A C 1
ATOM 620 O O . LEU A 1 78 ? -0.275 -3.730 13.650 1.00 94.62 78 LEU A O 1
ATOM 624 N N . LEU A 1 79 ? -0.137 -4.958 15.534 1.00 93.75 79 LEU A N 1
ATOM 625 C CA . LEU A 1 79 ? 1.015 -4.237 16.068 1.00 93.75 79 LEU A CA 1
ATOM 626 C C . LEU A 1 79 ? 2.244 -4.446 15.180 1.00 93.75 79 LEU A C 1
ATOM 628 O O . LEU A 1 79 ? 2.893 -3.469 14.817 1.00 93.75 79 LEU A O 1
ATOM 632 N N . GLN A 1 80 ? 2.495 -5.677 14.733 1.00 94.69 80 GLN A N 1
ATOM 633 C CA . GLN A 1 80 ? 3.581 -5.978 13.794 1.00 94.69 80 GLN A CA 1
ATOM 634 C C . GLN A 1 80 ? 3.419 -5.230 12.461 1.00 94.69 80 GLN A C 1
ATOM 636 O O . GLN A 1 80 ? 4.394 -4.711 11.917 1.00 94.69 80 GLN A O 1
ATOM 641 N N . ILE A 1 81 ? 2.191 -5.123 11.938 1.00 94.75 81 ILE A N 1
ATOM 642 C CA . ILE A 1 81 ? 1.902 -4.325 10.737 1.00 94.75 81 ILE A CA 1
ATOM 643 C C . ILE A 1 81 ? 2.210 -2.842 10.993 1.00 94.75 81 ILE A C 1
ATOM 645 O O . ILE A 1 81 ? 2.852 -2.203 10.158 1.00 94.75 81 ILE A O 1
ATOM 649 N N . ALA A 1 82 ? 1.792 -2.295 12.139 1.00 94.19 82 ALA A N 1
ATOM 650 C CA . ALA A 1 82 ? 2.045 -0.901 12.505 1.00 94.19 82 ALA A CA 1
ATOM 651 C C . ALA A 1 82 ? 3.549 -0.594 12.632 1.00 94.19 82 ALA A C 1
ATOM 653 O O . ALA A 1 82 ? 4.017 0.409 12.089 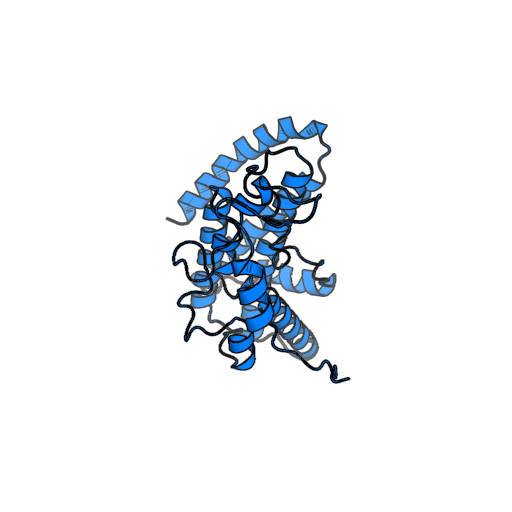1.00 94.19 82 ALA A O 1
ATOM 654 N N . GLU A 1 83 ? 4.308 -1.475 13.286 1.00 92.44 83 GLU A N 1
ATOM 655 C CA . GLU A 1 83 ? 5.764 -1.372 13.431 1.00 92.44 83 GLU A CA 1
ATOM 656 C C . GLU A 1 83 ? 6.478 -1.492 12.078 1.00 92.44 83 GLU A C 1
ATOM 658 O O . GLU A 1 83 ? 7.397 -0.725 11.782 1.00 92.44 83 GLU A O 1
ATOM 663 N N . CYS A 1 84 ? 6.027 -2.407 11.214 1.00 93.62 84 CYS A N 1
ATOM 664 C CA . CYS A 1 84 ? 6.577 -2.574 9.872 1.00 93.62 84 CYS A CA 1
ATOM 665 C C . CYS A 1 84 ? 6.343 -1.329 9.005 1.00 93.62 84 CYS A C 1
ATOM 667 O O . CYS A 1 84 ? 7.270 -0.867 8.332 1.00 93.62 84 CYS A O 1
ATOM 669 N N . LEU A 1 85 ? 5.142 -0.744 9.060 1.00 92.81 85 LEU A N 1
ATOM 670 C CA . LEU A 1 85 ? 4.830 0.517 8.385 1.00 92.81 85 LEU A CA 1
ATOM 671 C C . LEU A 1 85 ? 5.690 1.666 8.919 1.00 92.81 85 LEU A C 1
ATOM 673 O O . LEU A 1 85 ? 6.260 2.414 8.129 1.00 92.81 85 LEU A O 1
ATOM 677 N N . PHE A 1 86 ? 5.849 1.772 10.241 1.00 91.25 86 PHE A N 1
ATOM 678 C CA . PHE A 1 86 ? 6.675 2.813 10.853 1.00 91.25 86 PHE A CA 1
ATOM 679 C C . PHE A 1 86 ? 8.148 2.687 10.458 1.00 91.25 86 PHE A C 1
ATOM 681 O O . PHE A 1 86 ? 8.774 3.670 10.062 1.00 91.25 86 PHE A O 1
ATOM 688 N N . SER A 1 87 ? 8.701 1.473 10.507 1.00 90.56 87 SER A N 1
ATOM 689 C CA . SER A 1 87 ? 10.071 1.206 10.067 1.00 90.56 87 SER A CA 1
ATOM 690 C C . SER A 1 87 ? 10.252 1.530 8.587 1.00 90.56 87 SER A C 1
ATOM 692 O O . SER A 1 87 ? 11.259 2.128 8.217 1.00 90.56 87 SER A O 1
ATOM 694 N N . SER A 1 88 ? 9.284 1.161 7.748 1.00 90.94 88 SER A N 1
ATOM 695 C CA . SER A 1 88 ? 9.322 1.427 6.306 1.00 90.94 88 SER A CA 1
ATOM 696 C C . SER A 1 88 ? 9.263 2.926 6.018 1.00 90.94 88 SER A C 1
ATOM 698 O O . SER A 1 88 ? 10.038 3.433 5.211 1.00 90.94 88 SER A O 1
ATOM 700 N N . PHE A 1 89 ? 8.412 3.656 6.739 1.00 88.38 89 PHE A N 1
ATOM 701 C CA . PHE A 1 89 ? 8.356 5.113 6.695 1.00 88.38 89 PHE A CA 1
ATOM 702 C C . PHE A 1 89 ? 9.671 5.757 7.136 1.00 88.38 89 PHE A C 1
ATOM 704 O O . PHE A 1 89 ? 10.191 6.620 6.438 1.00 88.38 89 PHE A O 1
ATOM 711 N N . SER A 1 90 ? 10.247 5.308 8.251 1.00 86.06 90 SER A N 1
ATOM 712 C CA . SER A 1 90 ? 11.531 5.802 8.756 1.00 86.06 90 SER A CA 1
ATOM 713 C C . SER A 1 90 ? 12.665 5.600 7.740 1.00 86.06 90 SER A C 1
ATOM 715 O O . SER A 1 90 ? 13.430 6.528 7.490 1.00 86.06 90 SER A O 1
ATOM 717 N N . SER A 1 91 ? 12.739 4.422 7.108 1.00 85.00 91 SER A N 1
ATOM 718 C CA . SER A 1 91 ? 13.688 4.132 6.022 1.00 85.00 91 SER A CA 1
ATOM 719 C C . SER A 1 91 ? 13.507 5.060 4.822 1.00 85.00 91 SER A C 1
ATOM 721 O O . SER A 1 91 ? 14.481 5.630 4.336 1.00 85.00 91 SER A O 1
ATOM 723 N N . TRP A 1 92 ? 12.264 5.275 4.382 1.00 84.75 92 TRP A N 1
ATOM 724 C CA . TRP A 1 92 ? 11.979 6.186 3.274 1.00 84.75 92 TRP A CA 1
ATOM 725 C C . TRP A 1 92 ? 12.427 7.622 3.586 1.00 84.75 92 TRP A C 1
ATOM 727 O O . TRP A 1 92 ? 13.150 8.231 2.803 1.00 84.75 92 TRP A O 1
ATOM 737 N N . ILE A 1 93 ? 12.097 8.143 4.772 1.00 80.62 93 ILE A N 1
ATOM 738 C CA . ILE A 1 93 ? 12.543 9.478 5.207 1.00 80.62 93 ILE A CA 1
ATOM 739 C C . ILE A 1 93 ? 14.075 9.564 5.330 1.00 80.62 93 ILE A C 1
ATOM 741 O O . ILE A 1 93 ? 14.646 10.638 5.141 1.00 80.62 93 ILE A O 1
ATOM 745 N N . ALA A 1 94 ? 14.756 8.451 5.617 1.00 78.19 94 ALA A N 1
ATOM 746 C CA . ALA A 1 94 ? 16.216 8.381 5.640 1.00 78.19 94 ALA A CA 1
ATOM 747 C C . ALA A 1 94 ? 16.865 8.385 4.239 1.00 78.19 94 ALA A C 1
ATOM 749 O O . ALA A 1 94 ? 18.085 8.530 4.150 1.00 78.19 94 ALA A O 1
ATOM 750 N N . GLY A 1 95 ? 16.073 8.274 3.166 1.00 74.44 95 GLY A N 1
ATOM 751 C CA . GLY A 1 95 ? 16.525 8.360 1.775 1.00 74.44 95 GLY A CA 1
ATOM 752 C C . GLY A 1 95 ? 16.425 7.058 0.976 1.00 74.44 95 GLY A C 1
ATOM 753 O O . GLY A 1 95 ? 16.898 7.024 -0.160 1.00 74.44 95 GLY A O 1
ATOM 754 N N . ASP A 1 96 ? 15.834 5.998 1.537 1.00 80.31 96 ASP A N 1
ATOM 755 C CA . ASP A 1 96 ? 15.536 4.779 0.778 1.00 80.31 96 ASP A CA 1
ATOM 756 C C . ASP A 1 96 ? 14.357 4.997 -0.189 1.00 80.31 96 ASP A C 1
ATOM 758 O O . ASP A 1 96 ? 13.513 5.867 0.014 1.00 80.31 96 ASP A O 1
ATOM 762 N N . ASN A 1 97 ? 14.267 4.175 -1.238 1.00 82.19 97 ASN A N 1
ATOM 763 C CA . ASN A 1 97 ? 13.205 4.280 -2.240 1.00 82.19 97 ASN A CA 1
ATOM 764 C C . ASN A 1 97 ? 11.809 3.960 -1.663 1.00 82.19 97 ASN A C 1
ATOM 766 O O . ASN A 1 97 ? 11.607 2.916 -1.038 1.00 82.19 97 ASN A O 1
ATOM 770 N N . LEU A 1 98 ? 10.821 4.809 -1.960 1.00 82.94 98 LEU A N 1
ATOM 771 C CA . LEU A 1 98 ? 9.445 4.710 -1.468 1.00 82.94 98 LEU A CA 1
ATOM 772 C C . LEU A 1 98 ? 8.787 3.376 -1.827 1.00 82.94 98 LEU A C 1
ATOM 774 O O . LEU A 1 98 ? 8.186 2.744 -0.958 1.00 82.94 98 LEU A O 1
ATOM 778 N N . ASN A 1 99 ? 8.905 2.926 -3.082 1.00 81.50 99 ASN A N 1
ATOM 779 C CA . ASN A 1 99 ? 8.310 1.661 -3.522 1.00 81.50 99 ASN A CA 1
ATOM 780 C C . ASN A 1 99 ? 8.924 0.488 -2.756 1.00 81.50 99 ASN A C 1
ATOM 782 O O . ASN A 1 99 ? 8.199 -0.368 -2.250 1.00 81.50 99 ASN A O 1
ATOM 786 N N . HIS A 1 100 ? 10.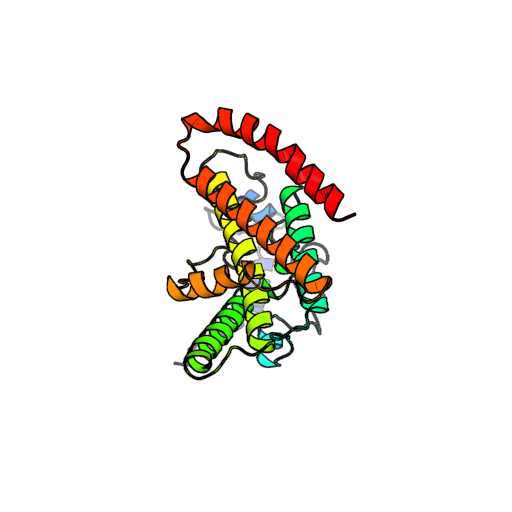250 0.479 -2.609 1.00 81.69 100 HIS A N 1
ATOM 787 C CA . HIS A 1 100 ? 10.952 -0.547 -1.842 1.00 81.69 100 HIS A CA 1
ATOM 788 C C . HIS A 1 100 ? 10.599 -0.528 -0.356 1.00 81.69 100 HIS A C 1
ATOM 790 O O . HIS A 1 100 ? 10.604 -1.582 0.269 1.00 81.69 100 HIS A O 1
ATOM 796 N N . CYS A 1 101 ? 10.296 0.626 0.227 1.00 87.12 101 CYS A N 1
ATOM 797 C CA . CYS A 1 101 ? 9.885 0.708 1.622 1.00 87.12 101 CYS A CA 1
ATOM 798 C C . CYS A 1 101 ? 8.420 0.293 1.802 1.00 87.12 101 CYS A C 1
ATOM 800 O O . CYS A 1 101 ? 8.123 -0.628 2.559 1.00 87.12 101 CYS A O 1
ATOM 802 N N . MET A 1 102 ? 7.499 0.942 1.092 1.00 86.44 102 MET A N 1
ATOM 803 C CA . MET A 1 102 ? 6.065 0.855 1.368 1.00 86.44 102 MET A CA 1
ATOM 804 C C . MET A 1 102 ? 5.386 -0.351 0.714 1.00 86.44 102 MET A C 1
ATOM 806 O O . MET A 1 102 ? 4.547 -0.974 1.363 1.00 86.44 102 MET A O 1
ATOM 810 N N . LEU A 1 103 ? 5.759 -0.750 -0.515 1.00 83.00 103 LEU A N 1
ATOM 811 C CA . LEU A 1 103 ? 5.134 -1.909 -1.188 1.00 83.00 103 LEU A CA 1
ATOM 812 C C . LEU A 1 103 ? 5.542 -3.249 -0.566 1.00 83.00 103 LEU A C 1
ATOM 814 O O . LEU A 1 103 ? 4.970 -4.287 -0.896 1.00 83.00 103 LEU A O 1
ATOM 818 N N . ARG A 1 104 ? 6.493 -3.256 0.373 1.00 85.19 104 ARG A N 1
ATOM 819 C CA . ARG A 1 104 ? 6.767 -4.442 1.196 1.00 85.19 104 ARG A CA 1
ATOM 820 C C . ARG A 1 104 ? 5.603 -4.775 2.121 1.00 85.19 104 ARG A C 1
ATOM 822 O O . ARG A 1 104 ? 5.419 -5.942 2.463 1.00 85.19 104 ARG A O 1
ATOM 829 N N . VAL A 1 105 ? 4.815 -3.775 2.512 1.00 90.56 105 VAL A N 1
ATOM 830 C CA . VAL A 1 105 ? 3.607 -3.980 3.305 1.00 90.56 105 VAL A CA 1
ATOM 831 C C . VAL A 1 105 ? 2.440 -4.229 2.355 1.00 90.56 105 VAL A C 1
ATOM 833 O O . VAL A 1 105 ? 1.995 -3.328 1.649 1.00 90.56 105 VAL A O 1
ATOM 836 N N . VAL A 1 106 ? 1.914 -5.458 2.366 1.00 91.31 106 VAL A N 1
ATOM 837 C CA . VAL A 1 106 ? 0.831 -5.912 1.467 1.00 91.31 106 VAL A CA 1
ATOM 838 C C . VAL A 1 106 ? -0.375 -4.963 1.481 1.00 91.31 106 VAL A C 1
ATOM 840 O O . VAL A 1 106 ? -0.953 -4.680 0.438 1.00 91.31 106 VAL A O 1
ATOM 843 N N . TYR A 1 107 ? -0.714 -4.397 2.639 1.00 91.75 107 TYR A N 1
ATOM 844 C CA . TYR A 1 107 ? -1.851 -3.485 2.785 1.00 91.75 107 TYR A CA 1
ATOM 845 C C . TYR A 1 107 ? -1.669 -2.112 2.128 1.00 91.75 107 TYR A C 1
ATOM 847 O O . TYR A 1 107 ? -2.642 -1.377 2.016 1.00 91.75 107 TYR A O 1
ATOM 855 N N . MET A 1 108 ? -0.459 -1.752 1.691 1.00 89.31 108 MET A N 1
ATOM 856 C CA . MET A 1 108 ? -0.212 -0.484 0.999 1.00 89.31 108 MET A CA 1
ATOM 857 C C . MET A 1 108 ? -0.476 -0.564 -0.513 1.00 89.31 108 MET A C 1
ATOM 859 O O . MET A 1 108 ? -0.569 0.479 -1.166 1.00 89.31 108 MET A O 1
ATOM 863 N N . HIS A 1 109 ? -0.649 -1.773 -1.060 1.00 87.50 109 HIS A N 1
ATOM 864 C CA . HIS A 1 109 ? -1.003 -1.996 -2.465 1.00 87.50 109 HIS A CA 1
ATOM 865 C C . HIS A 1 109 ? -2.427 -1.524 -2.756 1.00 87.50 109 HIS A C 1
ATOM 867 O O . HIS A 1 109 ? -3.342 -1.756 -1.963 1.00 87.50 109 HIS A O 1
ATOM 873 N N . ALA A 1 110 ? -2.628 -0.881 -3.908 1.00 85.06 110 ALA A N 1
ATOM 874 C CA . ALA A 1 110 ? -3.904 -0.262 -4.276 1.00 85.06 110 ALA A CA 1
ATOM 875 C C . ALA A 1 110 ? -5.091 -1.239 -4.192 1.00 85.06 110 ALA A C 1
ATOM 877 O O . ALA A 1 110 ? -6.065 -0.954 -3.500 1.00 85.06 110 ALA A O 1
ATOM 878 N N . GLN A 1 111 ? -4.969 -2.434 -4.779 1.00 86.88 111 GLN A N 1
ATOM 879 C CA . GLN A 1 111 ? -6.062 -3.416 -4.785 1.00 86.88 111 GLN A CA 1
ATOM 880 C C . GLN A 1 111 ? -6.426 -3.913 -3.379 1.00 86.88 111 GLN A C 1
ATOM 882 O O . GLN A 1 111 ? -7.592 -4.174 -3.081 1.00 86.88 111 GLN A O 1
ATOM 887 N N . VAL A 1 112 ? -5.434 -4.020 -2.489 1.00 90.62 112 VAL A N 1
ATOM 888 C CA . VAL A 1 112 ? -5.651 -4.445 -1.100 1.00 90.62 112 VAL A CA 1
ATOM 889 C C . VAL A 1 112 ? -6.345 -3.339 -0.309 1.00 90.62 112 VAL A C 1
ATOM 891 O O . VAL A 1 112 ? -7.268 -3.628 0.454 1.00 90.62 112 VAL A O 1
ATOM 894 N N . LYS A 1 113 ? -5.970 -2.071 -0.529 1.00 89.38 113 LYS A N 1
ATOM 895 C CA . LYS A 1 113 ? -6.658 -0.907 0.053 1.00 89.38 113 LYS A CA 1
ATOM 896 C C . LYS A 1 113 ? -8.114 -0.829 -0.395 1.00 89.38 113 LYS A C 1
ATOM 898 O O . LYS A 1 113 ? -8.992 -0.639 0.445 1.00 89.38 113 LYS A O 1
ATOM 903 N N . ASP A 1 114 ? -8.380 -1.032 -1.682 1.00 88.25 114 ASP A N 1
ATOM 904 C CA . ASP A 1 114 ? -9.740 -1.028 -2.225 1.00 88.25 114 ASP A CA 1
ATOM 905 C C . ASP A 1 114 ? -10.592 -2.130 -1.590 1.00 88.25 114 ASP A C 1
ATOM 907 O O . ASP A 1 114 ? -11.717 -1.884 -1.144 1.00 88.25 114 ASP A O 1
ATOM 911 N N . ARG A 1 115 ? -10.032 -3.339 -1.456 1.00 90.62 115 ARG A N 1
ATOM 912 C CA . ARG A 1 115 ? -10.701 -4.446 -0.765 1.00 90.62 115 ARG A CA 1
ATOM 913 C C . ARG A 1 115 ? -10.965 -4.128 0.709 1.00 90.62 115 ARG A C 1
ATOM 915 O O . ARG A 1 115 ? -12.068 -4.385 1.188 1.00 90.62 115 ARG A O 1
ATOM 922 N N . LEU A 1 116 ? -9.998 -3.536 1.409 1.00 91.56 116 LEU A N 1
ATOM 923 C CA . LEU A 1 116 ? -10.124 -3.135 2.812 1.00 91.56 116 LEU A CA 1
ATOM 924 C C . LEU A 1 116 ? -11.225 -2.076 3.008 1.00 91.56 116 LEU A C 1
ATOM 926 O O . LEU A 1 116 ? -12.031 -2.188 3.932 1.00 91.56 116 LEU A O 1
ATOM 930 N N . LEU A 1 117 ? -11.308 -1.089 2.110 1.00 90.19 117 LEU A N 1
ATOM 931 C CA . LEU A 1 117 ? -12.363 -0.070 2.103 1.00 90.19 117 LEU A CA 1
ATOM 932 C C . LEU A 1 117 ? -13.752 -0.673 1.864 1.00 90.19 117 LEU A C 1
ATOM 934 O O . LEU A 1 117 ? -14.708 -0.294 2.543 1.00 90.19 117 LEU A O 1
ATOM 938 N N . LEU A 1 118 ? -13.874 -1.619 0.929 1.00 91.00 118 LEU A N 1
ATOM 939 C CA . LEU A 1 118 ? -15.131 -2.329 0.673 1.00 91.00 118 LEU A CA 1
ATOM 940 C C . LEU A 1 118 ? -15.591 -3.127 1.899 1.00 91.00 118 LEU A C 1
ATOM 942 O O . LEU A 1 118 ? -16.761 -3.053 2.276 1.00 91.00 118 LEU A O 1
ATOM 946 N N . LEU A 1 119 ? -14.672 -3.845 2.551 1.00 92.12 119 LEU A N 1
ATOM 947 C CA . LEU A 1 119 ? -14.970 -4.583 3.779 1.00 92.12 119 LEU A CA 1
ATOM 948 C C . LEU A 1 119 ? -15.421 -3.633 4.892 1.00 92.12 119 LEU A C 1
ATOM 950 O O . LEU A 1 119 ? -16.464 -3.861 5.500 1.00 92.12 119 LEU A O 1
ATOM 954 N N . PHE A 1 120 ? -14.709 -2.527 5.111 1.00 91.50 120 PHE A N 1
ATOM 955 C CA . PHE A 1 120 ? -15.099 -1.524 6.102 1.00 91.50 120 PHE A CA 1
ATOM 956 C C . PHE A 1 120 ? -16.511 -0.975 5.851 1.00 91.50 120 PHE A C 1
ATOM 958 O O . PHE A 1 120 ? -17.337 -0.971 6.765 1.00 91.50 120 PHE A O 1
ATOM 965 N N . ARG A 1 121 ? -16.833 -0.596 4.612 1.00 90.44 121 ARG A N 1
ATOM 966 C CA . ARG A 1 121 ? -18.175 -0.119 4.238 1.00 90.44 121 ARG A CA 1
ATOM 967 C C . ARG A 1 121 ? -19.263 -1.146 4.524 1.00 90.44 121 ARG A C 1
ATOM 969 O O . ARG A 1 121 ? -20.274 -0.798 5.125 1.00 90.44 121 ARG A O 1
ATOM 976 N N . SER A 1 122 ? -19.016 -2.413 4.196 1.00 89.56 122 SER A N 1
ATOM 977 C CA . SER A 1 122 ? -19.961 -3.491 4.509 1.00 89.56 122 SER A CA 1
ATOM 978 C C . SER A 1 122 ? -20.191 -3.654 6.018 1.00 89.56 122 SER A C 1
ATOM 980 O O . SER A 1 122 ? -21.316 -3.900 6.450 1.00 89.56 122 SER A O 1
ATOM 982 N N . THR A 1 123 ? -19.156 -3.444 6.845 1.00 87.75 123 THR A N 1
ATOM 983 C CA . THR A 1 123 ? -19.309 -3.493 8.308 1.00 87.75 123 THR A CA 1
ATOM 984 C C . THR A 1 123 ? -20.078 -2.298 8.864 1.00 87.75 123 THR A C 1
ATOM 986 O O . THR A 1 123 ? -20.842 -2.4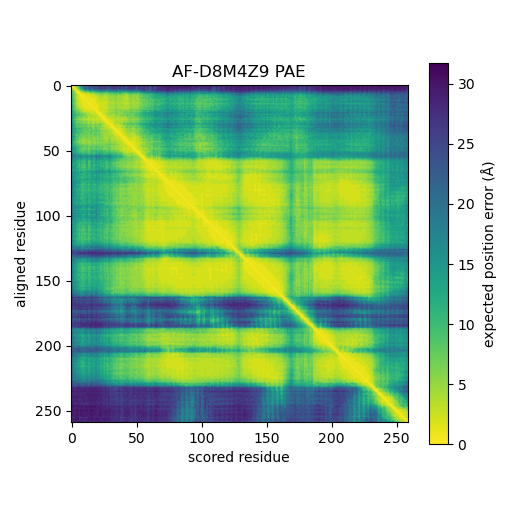70 9.807 1.00 87.75 123 THR A O 1
ATOM 989 N N . LEU A 1 124 ? -19.952 -1.108 8.264 1.00 85.56 124 LEU A N 1
ATOM 990 C CA . LEU A 1 124 ? -20.725 0.067 8.682 1.00 85.56 124 LEU A CA 1
ATOM 991 C C . LEU A 1 124 ? -22.228 -0.120 8.470 1.00 85.56 124 LEU A C 1
ATOM 993 O O . LEU A 1 124 ? -23.016 0.314 9.306 1.00 85.56 124 LEU A O 1
ATOM 997 N N . GLU A 1 125 ? -22.627 -0.756 7.368 1.00 79.94 125 GLU A N 1
ATOM 998 C CA . GLU A 1 125 ? -24.033 -1.068 7.093 1.00 79.94 125 GLU A CA 1
ATOM 999 C C . GLU A 1 125 ? -24.589 -2.086 8.098 1.00 79.94 125 GLU A C 1
ATOM 1001 O O . GLU A 1 125 ? -25.702 -1.921 8.597 1.00 79.94 125 GLU A O 1
ATOM 1006 N N . ALA A 1 126 ? -23.796 -3.102 8.454 1.00 77.19 126 ALA A N 1
ATOM 1007 C CA . ALA A 1 126 ? -24.180 -4.107 9.443 1.00 77.19 126 ALA A CA 1
ATOM 1008 C C . ALA A 1 126 ? -24.288 -3.524 10.868 1.00 77.19 126 ALA A C 1
ATOM 1010 O O . ALA A 1 126 ? -25.249 -3.809 11.588 1.00 77.19 126 ALA A O 1
ATOM 1011 N N . ASP A 1 127 ? -23.351 -2.656 11.259 1.00 74.06 127 ASP A N 1
ATOM 1012 C CA . ASP A 1 127 ? -23.286 -2.048 12.594 1.00 74.06 127 ASP A CA 1
ATOM 1013 C C . ASP A 1 127 ? -24.427 -1.045 12.867 1.00 74.06 127 ASP A C 1
ATOM 1015 O O . ASP A 1 127 ? -24.696 -0.714 14.019 1.00 74.06 127 ASP A O 1
ATOM 1019 N N . GLN A 1 128 ? -25.172 -0.587 11.851 1.00 69.25 128 GLN A N 1
ATOM 1020 C CA . GLN A 1 128 ? -26.402 0.194 12.083 1.00 69.25 128 GLN A CA 1
ATOM 1021 C C . GLN A 1 128 ? -27.469 -0.602 12.853 1.00 69.25 128 GLN A C 1
ATOM 1023 O O . GLN A 1 128 ? -28.423 -0.022 13.373 1.00 69.25 128 GLN A O 1
ATOM 1028 N N . THR A 1 129 ? -27.314 -1.926 12.930 1.00 60.19 129 THR A N 1
ATOM 1029 C CA . THR A 1 129 ? -28.285 -2.839 13.538 1.00 60.19 129 THR A CA 1
ATOM 1030 C C . THR A 1 129 ? -27.789 -3.523 14.819 1.00 60.19 129 THR A C 1
ATOM 1032 O O . THR A 1 129 ? -28.606 -4.111 15.529 1.00 60.19 129 THR A O 1
ATOM 1035 N N . ALA A 1 130 ? -26.494 -3.430 15.157 1.00 66.19 130 ALA A N 1
ATOM 1036 C CA . ALA A 1 130 ? -25.879 -4.118 16.299 1.00 66.19 130 ALA A CA 1
ATOM 1037 C C . ALA A 1 130 ? -24.599 -3.414 16.801 1.00 66.19 130 ALA A C 1
ATOM 1039 O O . ALA A 1 130 ? -23.982 -2.638 16.079 1.00 66.19 130 ALA A O 1
ATOM 1040 N N . GLU A 1 131 ? -24.176 -3.697 18.041 1.00 72.75 131 GLU A N 1
ATOM 1041 C CA . GLU A 1 131 ? -22.883 -3.220 18.558 1.00 72.75 131 GLU A CA 1
ATOM 1042 C C . GLU A 1 131 ? -21.709 -3.785 17.740 1.00 72.75 131 GLU A C 1
ATOM 1044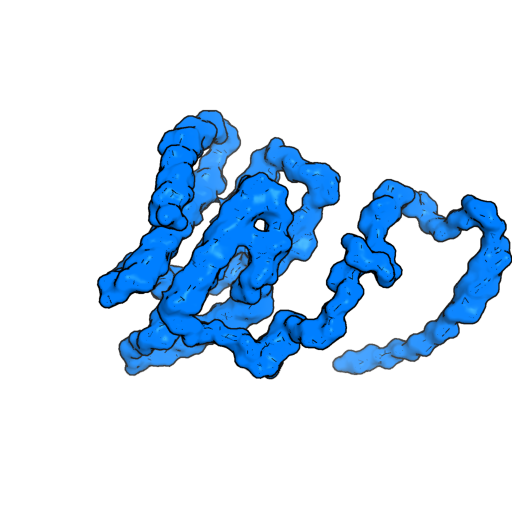 O O . GLU A 1 131 ? -21.696 -4.964 17.376 1.00 72.75 131 GLU A O 1
ATOM 1049 N N . ALA A 1 132 ? -20.708 -2.938 17.477 1.00 75.50 132 ALA A N 1
ATOM 1050 C CA . ALA A 1 132 ? -19.556 -3.301 16.660 1.00 75.50 132 ALA A CA 1
ATOM 1051 C C . ALA A 1 132 ? -18.769 -4.455 17.295 1.00 75.50 132 ALA A C 1
ATOM 1053 O O . ALA A 1 132 ? -18.297 -4.367 18.430 1.00 75.50 132 ALA A O 1
ATOM 1054 N N . SER A 1 133 ? -18.586 -5.528 16.527 1.00 85.38 133 SER A N 1
ATOM 1055 C CA . SER A 1 133 ? -17.797 -6.675 16.967 1.00 85.38 133 SER A CA 1
ATOM 1056 C C . SER A 1 133 ? -16.314 -6.315 17.143 1.00 85.38 133 SER A C 1
ATOM 1058 O O . SER A 1 133 ? -15.775 -5.431 16.474 1.00 85.38 133 SER A O 1
ATOM 1060 N N . GLU A 1 134 ? -15.606 -7.073 17.980 1.00 87.12 134 GLU A N 1
ATOM 1061 C CA . GLU A 1 134 ? -14.150 -6.954 18.151 1.00 87.12 134 GLU A CA 1
ATOM 1062 C C . GLU A 1 134 ? -13.376 -7.166 16.831 1.00 87.12 134 GLU A C 1
ATOM 1064 O O . GLU A 1 134 ? -12.312 -6.592 16.616 1.00 87.12 134 GLU A O 1
ATOM 1069 N N . GLN A 1 135 ? -13.909 -7.964 15.901 1.00 87.81 135 GLN A N 1
ATOM 1070 C CA . GLN A 1 135 ? -13.332 -8.115 14.559 1.00 87.81 135 GLN A CA 1
ATOM 1071 C C . GLN A 1 135 ? -13.497 -6.839 13.726 1.00 87.81 135 GLN A C 1
ATOM 1073 O O . GLN A 1 135 ? -12.558 -6.418 13.049 1.00 87.81 135 GLN A O 1
ATOM 1078 N N . THR A 1 136 ? -14.659 -6.190 13.817 1.00 89.06 136 THR A N 1
ATOM 1079 C CA . THR A 1 136 ? -14.930 -4.916 13.143 1.00 89.06 136 THR A CA 1
ATOM 1080 C C . THR A 1 136 ? -14.007 -3.813 13.655 1.00 89.06 136 THR A C 1
ATOM 1082 O O . THR A 1 136 ? -13.483 -3.023 12.873 1.00 89.06 136 THR A O 1
ATOM 1085 N N . LEU A 1 137 ? -13.750 -3.775 14.964 1.00 89.12 137 LEU A N 1
ATOM 1086 C CA . LEU A 1 137 ? -12.815 -2.820 15.562 1.00 89.12 137 LEU A CA 1
ATOM 1087 C C . LEU A 1 137 ? -11.388 -2.999 15.028 1.00 89.12 137 LEU A C 1
ATOM 1089 O O . LEU A 1 137 ? -10.751 -2.02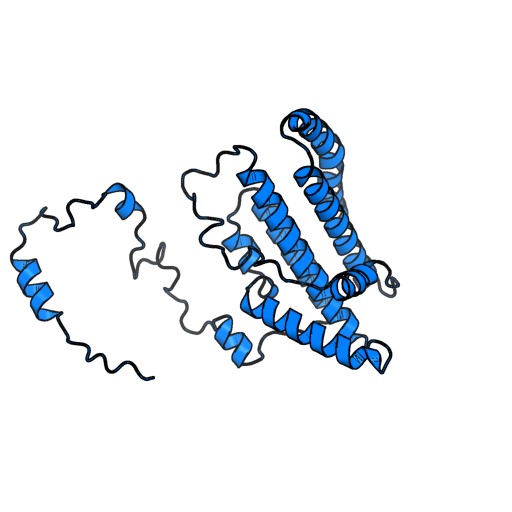1 14.638 1.00 89.12 137 LEU A O 1
ATOM 1093 N N . ARG A 1 138 ? -10.907 -4.241 14.931 1.00 91.88 138 ARG A N 1
ATOM 1094 C CA . ARG A 1 138 ? -9.581 -4.554 14.374 1.00 91.88 138 ARG A CA 1
ATOM 1095 C C . ARG A 1 138 ? -9.456 -4.186 12.896 1.00 91.88 138 ARG A C 1
ATOM 1097 O O . ARG A 1 138 ? -8.447 -3.604 12.502 1.00 91.88 138 ARG A O 1
ATOM 1104 N N . LEU A 1 139 ? -10.505 -4.417 12.105 1.00 93.25 139 LEU A N 1
ATOM 1105 C CA . LEU A 1 139 ? -10.577 -3.957 10.714 1.00 93.25 139 LEU A CA 1
ATOM 1106 C C . LEU A 1 139 ? -10.474 -2.424 10.614 1.00 93.25 139 LEU A C 1
ATOM 1108 O O . LEU A 1 139 ? -9.737 -1.903 9.779 1.00 93.25 139 LEU A O 1
ATOM 1112 N N . ARG A 1 140 ? -11.174 -1.689 11.491 1.00 91.94 140 ARG A N 1
ATOM 1113 C CA . ARG A 1 140 ? -11.112 -0.217 11.551 1.00 91.94 140 ARG A CA 1
ATOM 1114 C C . ARG A 1 140 ? -9.720 0.287 11.933 1.00 91.94 140 ARG A C 1
ATOM 1116 O O . ARG A 1 140 ? -9.255 1.254 11.338 1.00 91.94 140 ARG A O 1
ATOM 1123 N N . ILE A 1 141 ? -9.047 -0.370 12.883 1.00 93.19 141 ILE A N 1
ATOM 1124 C CA . ILE A 1 141 ? -7.657 -0.063 13.262 1.00 93.19 141 ILE A CA 1
ATOM 1125 C C . ILE A 1 141 ? -6.723 -0.256 12.063 1.00 93.19 141 ILE A C 1
ATOM 1127 O O . ILE A 1 141 ? -5.954 0.650 11.743 1.00 93.19 141 ILE A O 1
ATOM 1131 N N . LEU A 1 142 ? -6.821 -1.398 11.372 1.00 95.12 142 LEU A N 1
ATOM 1132 C CA . LEU A 1 142 ? -6.019 -1.685 10.180 1.00 95.12 142 LEU A CA 1
ATOM 1133 C C . LEU A 1 142 ? -6.222 -0.621 9.098 1.00 95.12 142 LEU A C 1
ATOM 1135 O O . LEU A 1 142 ? -5.254 -0.076 8.572 1.00 95.12 142 LEU A O 1
ATOM 1139 N N . LEU A 1 143 ? -7.481 -0.293 8.795 1.00 93.19 143 LEU A N 1
ATOM 1140 C CA . LEU A 1 143 ? -7.800 0.723 7.801 1.00 93.19 143 LEU A CA 1
ATOM 1141 C C . LEU A 1 143 ? -7.280 2.102 8.215 1.00 93.19 143 LEU A C 1
ATOM 1143 O O . LEU A 1 143 ? -6.681 2.779 7.385 1.00 93.19 143 LEU A O 1
ATOM 1147 N N . LYS A 1 144 ? -7.441 2.511 9.482 1.00 92.19 144 LYS A N 1
ATOM 1148 C CA . LYS A 1 144 ? -6.902 3.789 9.978 1.00 92.19 144 LYS A CA 1
ATOM 1149 C C . LYS A 1 144 ? -5.384 3.854 9.803 1.00 92.19 144 LYS A C 1
ATOM 1151 O O . LYS A 1 144 ? -4.907 4.851 9.277 1.00 92.19 144 LYS A O 1
ATOM 1156 N N . LEU A 1 145 ? -4.646 2.796 10.158 1.00 93.31 145 LEU A N 1
ATOM 1157 C CA . LEU A 1 145 ? -3.189 2.732 9.970 1.00 93.31 145 LEU A CA 1
ATOM 1158 C C . LEU A 1 145 ? -2.803 2.965 8.506 1.00 93.31 145 LEU A C 1
ATOM 1160 O O . LEU A 1 145 ? -2.029 3.868 8.197 1.00 93.31 145 LEU A O 1
ATOM 1164 N N . VAL A 1 146 ? -3.367 2.169 7.597 1.00 92.06 146 VAL A N 1
ATOM 1165 C CA . VAL A 1 146 ? -3.041 2.221 6.164 1.00 92.06 146 VAL A CA 1
ATOM 1166 C C . VAL A 1 146 ? -3.400 3.581 5.561 1.00 92.06 146 VAL A C 1
ATOM 1168 O O . VAL A 1 146 ? -2.619 4.158 4.797 1.00 92.06 146 VAL A O 1
ATOM 1171 N N . MET A 1 147 ? -4.562 4.123 5.929 1.00 89.12 147 MET A N 1
ATOM 1172 C CA . MET A 1 147 ? -5.025 5.424 5.455 1.00 89.12 147 MET A CA 1
ATOM 1173 C C . MET A 1 147 ? -4.161 6.571 5.974 1.00 89.12 147 MET A C 1
ATOM 1175 O O . MET A 1 147 ? -3.794 7.444 5.190 1.00 89.12 147 MET A O 1
ATOM 1179 N N . ASP A 1 148 ? -3.790 6.552 7.253 1.00 90.06 148 ASP A N 1
ATOM 1180 C CA . ASP A 1 148 ? -2.965 7.592 7.863 1.00 90.06 148 ASP A CA 1
ATOM 1181 C C . ASP A 1 148 ? -1.573 7.658 7.236 1.00 90.06 148 ASP A C 1
ATOM 1183 O O . ASP A 1 148 ? -1.092 8.756 6.965 1.00 90.06 148 ASP A O 1
ATOM 1187 N N . TYR A 1 149 ? -0.935 6.513 6.968 1.00 90.62 149 TYR A N 1
ATOM 1188 C CA . TYR A 1 149 ? 0.348 6.494 6.259 1.00 90.62 149 TYR A CA 1
ATOM 1189 C C . TYR A 1 149 ? 0.206 6.967 4.815 1.00 90.62 149 TYR A C 1
ATOM 1191 O O . TYR A 1 149 ? 1.026 7.751 4.344 1.00 90.62 149 TYR A O 1
ATOM 1199 N N . THR A 1 150 ? -0.850 6.538 4.120 1.00 87.69 150 THR A N 1
ATOM 1200 C CA . THR A 1 150 ? -1.127 6.985 2.747 1.00 87.69 150 THR A CA 1
ATOM 1201 C C . THR A 1 150 ? -1.294 8.508 2.691 1.00 87.69 150 THR A C 1
ATOM 1203 O O . THR A 1 150 ? -0.715 9.169 1.827 1.00 87.69 150 THR A O 1
ATOM 1206 N N . TRP A 1 151 ? -2.045 9.087 3.632 1.00 86.19 151 TRP A N 1
ATOM 1207 C CA . TRP A 1 151 ? -2.229 10.536 3.740 1.00 86.19 151 TRP A CA 1
ATOM 1208 C C . TRP A 1 151 ? -0.933 11.259 4.085 1.00 86.19 151 TRP A C 1
ATOM 1210 O O . TRP A 1 151 ? -0.630 12.268 3.453 1.00 86.19 151 TRP A O 1
ATOM 1220 N N . LEU A 1 152 ? -0.146 10.721 5.015 1.00 86.38 152 LEU A N 1
ATOM 1221 C CA . LEU A 1 152 ? 1.125 11.310 5.419 1.00 86.38 152 LEU A CA 1
ATOM 1222 C C . LEU A 1 152 ? 2.110 11.381 4.247 1.00 86.38 152 LEU A C 1
ATOM 1224 O O . LEU A 1 152 ? 2.673 12.441 3.981 1.00 86.38 152 LEU A O 1
ATOM 1228 N N . ILE A 1 153 ? 2.273 10.278 3.509 1.00 84.94 153 ILE A N 1
ATOM 1229 C CA . ILE A 1 153 ? 3.122 10.214 2.307 1.00 84.94 153 ILE A CA 1
ATOM 1230 C C . ILE A 1 153 ? 2.641 11.229 1.267 1.00 84.94 153 ILE A C 1
ATOM 1232 O O . ILE A 1 153 ? 3.447 11.955 0.693 1.00 84.94 153 ILE A O 1
ATOM 1236 N N . SER A 1 154 ? 1.325 11.324 1.066 1.00 81.19 154 SER A N 1
ATOM 1237 C CA . SER A 1 154 ? 0.734 12.266 0.110 1.00 81.19 154 SER A CA 1
ATOM 1238 C C . SER A 1 154 ? 0.974 13.720 0.501 1.00 81.19 154 SER A C 1
ATOM 1240 O O . SER A 1 154 ? 1.312 14.528 -0.354 1.00 81.19 154 SER A O 1
ATOM 1242 N N . ALA A 1 155 ? 0.828 14.055 1.784 1.00 79.00 155 ALA A N 1
ATOM 1243 C CA . ALA A 1 155 ? 1.076 15.402 2.285 1.00 79.00 155 ALA A CA 1
ATOM 1244 C C . ALA A 1 155 ? 2.558 15.786 2.150 1.00 79.00 155 ALA A C 1
ATOM 1246 O O . ALA A 1 155 ? 2.875 16.896 1.731 1.00 79.00 155 ALA A O 1
ATOM 1247 N N . ILE A 1 156 ? 3.470 14.854 2.444 1.00 79.12 156 ILE A N 1
ATOM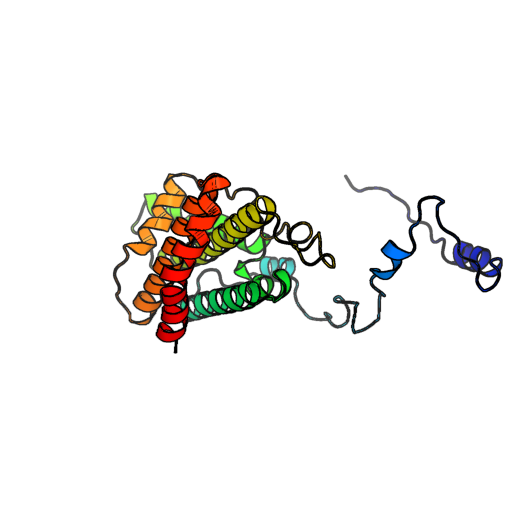 1248 C CA . ILE A 1 156 ? 4.911 15.052 2.242 1.00 79.12 156 ILE A CA 1
ATOM 1249 C C . ILE A 1 156 ? 5.222 15.263 0.758 1.00 79.12 156 ILE A C 1
ATOM 1251 O O . ILE A 1 156 ? 5.945 16.197 0.424 1.00 79.12 156 ILE A O 1
ATOM 1255 N N . HIS A 1 157 ? 4.645 14.450 -0.128 1.00 77.00 157 HIS A N 1
ATOM 1256 C CA . HIS A 1 157 ? 4.810 14.602 -1.570 1.00 77.00 157 HIS A CA 1
ATOM 1257 C C . HIS A 1 157 ? 4.302 15.962 -2.072 1.00 77.00 157 HIS A C 1
ATOM 1259 O O . HIS A 1 157 ? 5.025 16.647 -2.790 1.00 77.00 157 HIS A O 1
ATOM 1265 N N . SER A 1 158 ? 3.109 16.400 -1.649 1.00 75.00 158 SER A N 1
ATOM 1266 C CA . SER A 1 158 ? 2.591 17.734 -1.988 1.00 75.00 158 SER A CA 1
ATOM 1267 C C . SER A 1 158 ? 3.582 18.828 -1.592 1.00 75.00 158 SER A C 1
ATOM 1269 O O . SER A 1 158 ? 3.962 19.643 -2.430 1.00 75.00 158 SER A O 1
ATOM 1271 N N . LEU A 1 159 ? 4.103 18.786 -0.363 1.00 72.94 159 LEU A N 1
ATOM 1272 C CA . LEU A 1 159 ? 5.111 19.743 0.096 1.00 72.94 159 LEU A CA 1
ATOM 1273 C C . LEU A 1 159 ? 6.401 19.673 -0.734 1.00 72.94 159 LEU A C 1
ATOM 1275 O O . LEU A 1 159 ? 6.935 20.712 -1.116 1.00 72.94 159 LEU A O 1
ATOM 1279 N N . MET A 1 160 ? 6.899 18.474 -1.044 1.00 71.19 160 MET A N 1
ATOM 1280 C CA . MET A 1 160 ? 8.088 18.293 -1.890 1.00 71.19 160 MET A CA 1
ATOM 1281 C C . MET A 1 160 ? 7.883 18.816 -3.315 1.00 71.19 160 MET A C 1
ATOM 1283 O O . MET A 1 160 ? 8.830 19.307 -3.918 1.00 71.19 160 MET A O 1
ATOM 1287 N N . SER A 1 161 ? 6.662 18.749 -3.847 1.00 68.62 161 SER A N 1
ATOM 1288 C CA . SER A 1 161 ? 6.342 19.298 -5.167 1.00 68.62 161 SER A CA 1
ATOM 1289 C C . SER A 1 161 ? 6.238 20.832 -5.163 1.00 68.62 161 SER A C 1
ATOM 1291 O O . SER A 1 161 ? 6.578 21.491 -6.147 1.00 68.62 161 SER A O 1
ATOM 1293 N N . GLU A 1 162 ? 5.795 21.428 -4.051 1.00 66.12 162 GLU A N 1
ATOM 1294 C CA . GLU A 1 162 ? 5.594 22.878 -3.925 1.00 66.12 162 GLU A CA 1
ATOM 1295 C C . GLU A 1 162 ? 6.863 23.654 -3.551 1.00 66.12 162 GLU A C 1
ATOM 1297 O O . GLU A 1 162 ? 7.051 24.812 -3.969 1.00 66.12 162 GLU A O 1
ATOM 1302 N N . TYR A 1 163 ? 7.726 23.034 -2.749 1.00 61.12 163 TYR A N 1
ATOM 1303 C CA . TYR A 1 163 ? 9.029 23.552 -2.365 1.00 61.12 163 TYR A CA 1
ATOM 1304 C C . TYR A 1 163 ? 10.074 22.852 -3.214 1.00 61.12 163 TYR A C 1
ATOM 1306 O O . TYR A 1 163 ? 10.116 21.638 -3.202 1.00 61.12 163 TYR A O 1
ATOM 1314 N N . VAL A 1 164 ? 10.917 23.603 -3.932 1.00 53.91 164 VAL A N 1
ATOM 1315 C CA . VAL A 1 164 ? 11.958 23.083 -4.843 1.00 53.91 164 VAL A CA 1
ATOM 1316 C C . VAL A 1 164 ? 13.045 22.335 -4.056 1.00 53.91 164 VAL A 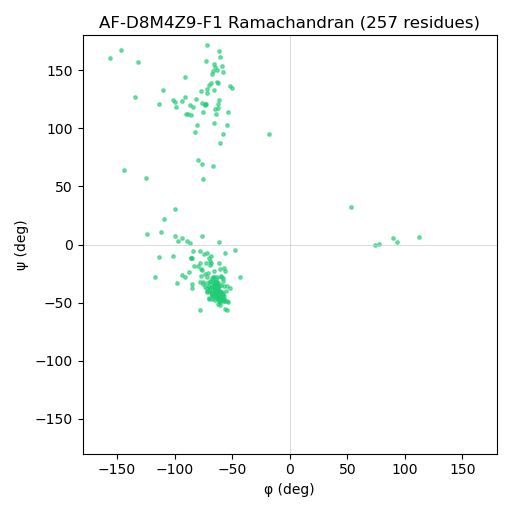C 1
ATOM 1318 O O . VAL A 1 164 ? 14.182 22.785 -3.920 1.00 53.91 164 VAL A O 1
ATOM 1321 N N . VAL A 1 165 ? 12.678 21.204 -3.471 1.00 55.72 165 VAL A N 1
ATOM 1322 C CA . VAL A 1 165 ? 13.583 20.178 -3.002 1.00 55.72 165 VAL A CA 1
ATOM 1323 C C . VAL A 1 165 ? 14.009 19.471 -4.273 1.00 55.72 165 VAL A C 1
ATOM 1325 O O . VAL A 1 165 ? 13.177 19.020 -5.052 1.00 55.72 165 VAL A O 1
ATOM 1328 N N . SER A 1 166 ? 15.312 19.458 -4.531 1.00 51.00 166 SER A N 1
ATOM 1329 C CA . SER A 1 166 ? 15.889 18.672 -5.614 1.00 51.00 166 SER A CA 1
ATOM 1330 C C . SER A 1 166 ? 15.510 17.209 -5.383 1.00 51.00 166 SER A C 1
ATOM 1332 O O . SER A 1 166 ? 16.214 16.513 -4.650 1.00 51.00 166 SER A O 1
ATOM 1334 N N . GLU A 1 167 ? 14.427 16.732 -6.001 1.00 52.12 167 GLU A N 1
ATOM 1335 C CA . GLU A 1 167 ? 14.262 15.303 -6.237 1.00 52.12 167 GLU A CA 1
ATOM 1336 C C . GLU A 1 167 ? 15.552 14.821 -6.890 1.00 52.12 167 GLU A C 1
ATOM 1338 O O . GLU A 1 167 ? 16.131 15.506 -7.742 1.00 52.12 167 GLU A O 1
ATOM 1343 N N . VAL A 1 168 ? 16.081 13.694 -6.415 1.00 49.31 168 VAL A N 1
ATOM 1344 C CA . VAL A 1 168 ? 17.301 13.128 -6.981 1.00 49.31 168 VAL A CA 1
ATOM 1345 C C . VAL A 1 168 ? 17.053 12.994 -8.481 1.00 49.31 168 VAL A C 1
ATOM 1347 O O . VAL A 1 168 ? 16.201 12.216 -8.896 1.00 49.31 168 VAL A O 1
ATOM 1350 N N . ALA A 1 169 ? 17.789 13.758 -9.295 1.00 40.47 169 ALA A N 1
ATOM 1351 C CA . ALA A 1 169 ? 17.586 13.878 -10.744 1.00 40.47 169 ALA A CA 1
ATOM 1352 C C . ALA A 1 169 ? 17.640 12.532 -11.506 1.00 40.47 169 ALA A C 1
ATOM 1354 O O . ALA A 1 169 ? 17.340 12.472 -12.695 1.00 40.47 169 ALA A O 1
ATOM 1355 N N . ALA A 1 170 ? 18.010 11.445 -10.822 1.00 41.72 170 ALA A N 1
ATOM 1356 C CA . ALA A 1 170 ? 17.972 10.076 -11.316 1.00 41.72 170 ALA A CA 1
ATOM 1357 C C . ALA A 1 170 ? 16.568 9.432 -11.305 1.00 41.72 170 ALA A C 1
ATOM 1359 O O . ALA A 1 170 ? 16.384 8.410 -11.968 1.00 41.72 170 ALA A O 1
ATOM 1360 N N . CYS A 1 171 ? 15.583 9.992 -10.591 1.00 44.28 171 CYS A N 1
ATOM 1361 C CA . CYS A 1 171 ? 14.233 9.428 -10.513 1.00 44.2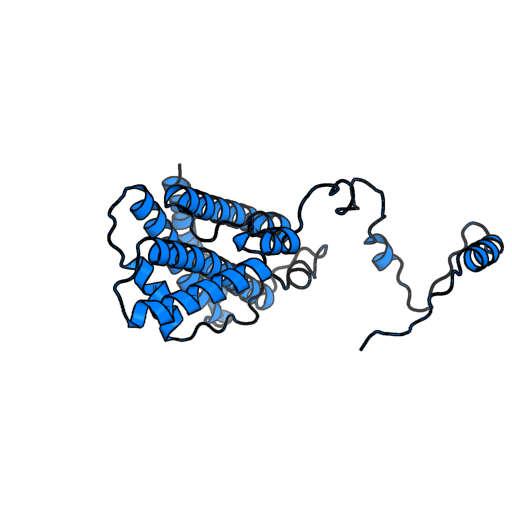8 171 CYS A CA 1
ATOM 1362 C C . CYS A 1 171 ? 13.128 10.507 -10.446 1.00 44.28 171 CYS A C 1
ATOM 1364 O O . CYS A 1 171 ? 12.387 10.551 -9.469 1.00 44.28 171 CYS A O 1
ATOM 1366 N N . PRO A 1 172 ? 12.952 11.338 -11.495 1.00 46.12 172 PRO A N 1
ATOM 1367 C CA . PRO A 1 172 ? 11.832 12.294 -11.594 1.00 46.12 172 PRO A CA 1
ATOM 1368 C C . PRO A 1 172 ? 10.433 11.633 -11.616 1.00 46.12 172 PRO A C 1
ATOM 1370 O O . PRO A 1 172 ? 9.419 12.310 -11.749 1.00 46.12 172 PRO A O 1
ATOM 1373 N N . ASP A 1 173 ? 10.377 10.303 -11.501 1.00 51.22 173 ASP A N 1
ATOM 1374 C CA . ASP A 1 173 ? 9.180 9.482 -11.628 1.00 51.22 173 ASP A CA 1
ATOM 1375 C C . ASP A 1 173 ? 8.922 8.608 -10.390 1.00 51.22 173 ASP A C 1
ATOM 1377 O O . ASP A 1 173 ? 8.050 7.741 -10.444 1.00 51.22 173 ASP A O 1
ATOM 1381 N N . GLU A 1 174 ? 9.647 8.788 -9.275 1.00 54.16 174 GLU A N 1
ATOM 1382 C CA . GLU A 1 174 ? 9.437 7.958 -8.076 1.00 54.16 174 GLU A CA 1
ATOM 1383 C C . GLU A 1 174 ? 7.983 8.027 -7.589 1.00 54.16 174 GLU A C 1
ATOM 1385 O O . GLU A 1 174 ? 7.433 6.999 -7.199 1.00 54.16 174 GLU A O 1
ATOM 1390 N N . PHE A 1 175 ? 7.338 9.191 -7.714 1.00 52.97 175 PHE A N 1
ATOM 1391 C CA . PHE A 1 175 ? 5.917 9.405 -7.421 1.00 52.97 175 PHE A CA 1
ATOM 1392 C C . PHE A 1 175 ? 4.986 9.196 -8.632 1.00 52.97 175 PHE A C 1
ATOM 1394 O O . PHE A 1 175 ? 3.843 8.777 -8.459 1.00 52.97 175 PHE A O 1
ATOM 1401 N N . SER A 1 176 ? 5.474 9.409 -9.860 1.00 49.00 176 SER A N 1
ATOM 1402 C CA . SER A 1 176 ? 4.701 9.250 -11.108 1.00 49.00 176 SER A CA 1
ATOM 1403 C C . SER A 1 176 ? 4.489 7.784 -11.515 1.00 49.00 176 SER A C 1
ATOM 1405 O O . SER A 1 176 ? 3.448 7.434 -12.065 1.00 49.00 176 SER A O 1
ATOM 1407 N N . LEU A 1 177 ? 5.457 6.903 -11.241 1.00 44.59 177 LEU A N 1
ATOM 1408 C CA . LEU A 1 177 ? 5.339 5.449 -11.440 1.00 44.59 177 LEU A CA 1
ATOM 1409 C C . LEU A 1 177 ? 4.640 4.761 -10.260 1.00 44.59 177 LEU A C 1
ATOM 1411 O O . LEU A 1 177 ? 4.135 3.649 -10.402 1.00 44.59 177 LEU A O 1
ATOM 1415 N N . SER A 1 178 ? 4.585 5.421 -9.101 1.00 50.06 178 SER A N 1
ATOM 1416 C CA . SER A 1 178 ? 4.002 4.895 -7.867 1.00 50.06 178 SER A CA 1
ATOM 1417 C C . SER A 1 178 ? 2.585 5.405 -7.593 1.00 50.06 178 SER A C 1
ATOM 1419 O O . SER A 1 178 ? 2.133 5.428 -6.447 1.00 50.06 178 SER A O 1
ATOM 1421 N N . CYS A 1 179 ? 1.822 5.686 -8.660 1.00 44.59 179 CYS A N 1
ATOM 1422 C CA . CYS A 1 179 ? 0.374 5.960 -8.666 1.00 44.59 179 CYS A CA 1
ATOM 1423 C C . CYS A 1 179 ? -0.494 4.964 -7.857 1.00 44.59 179 CYS A C 1
ATOM 1425 O O . CYS A 1 179 ? -1.692 5.171 -7.720 1.00 44.59 179 CYS A O 1
ATOM 1427 N N . GLN A 1 180 ? 0.081 3.892 -7.307 1.00 52.19 180 GLN A N 1
ATOM 1428 C CA . GLN A 1 180 ? -0.554 3.011 -6.328 1.00 52.19 180 GLN A CA 1
ATOM 1429 C C . GLN A 1 180 ? -0.674 3.631 -4.920 1.00 52.19 180 GLN A C 1
ATOM 1431 O O . GLN A 1 180 ? -1.544 3.225 -4.143 1.00 52.19 180 GLN A O 1
ATOM 1436 N N . PHE A 1 181 ? 0.186 4.588 -4.555 1.00 52.00 181 PHE A N 1
ATOM 1437 C CA . PHE A 1 181 ? 0.190 5.228 -3.233 1.00 52.00 181 PHE A CA 1
ATOM 1438 C C . PHE A 1 181 ? -0.526 6.558 -3.194 1.00 52.00 181 PHE A C 1
ATOM 1440 O O . PHE A 1 181 ? -1.096 6.890 -2.159 1.00 52.00 181 PHE A O 1
ATOM 1447 N N . LEU A 1 182 ? -0.482 7.309 -4.293 1.00 51.16 182 LEU A N 1
ATOM 1448 C CA . LEU A 1 182 ? -1.186 8.573 -4.377 1.00 51.16 182 LEU A CA 1
ATOM 1449 C C . LEU A 1 182 ? -2.679 8.256 -4.302 1.00 51.16 182 LEU A C 1
ATOM 1451 O O . LEU A 1 182 ? -3.193 7.527 -5.151 1.00 51.16 182 LEU A O 1
ATOM 1455 N N . PRO A 1 183 ? -3.382 8.721 -3.260 1.00 46.69 183 PRO A N 1
ATOM 1456 C CA . PRO A 1 183 ? -4.799 8.521 -3.171 1.00 46.69 183 PRO A CA 1
ATOM 1457 C C . PRO A 1 183 ? -5.378 9.284 -4.352 1.00 46.69 183 PRO A C 1
ATOM 1459 O O . PRO A 1 183 ? -5.376 10.517 -4.374 1.00 46.69 183 PRO A O 1
ATOM 1462 N N . ASP A 1 184 ? -5.929 8.551 -5.309 1.00 47.62 184 ASP A N 1
ATOM 1463 C CA . ASP A 1 184 ? -7.082 9.052 -6.025 1.00 47.62 184 ASP A CA 1
ATOM 1464 C C . ASP A 1 184 ? -8.135 9.232 -4.937 1.00 47.62 184 ASP A C 1
ATOM 1466 O O . ASP A 1 184 ? -8.741 8.249 -4.519 1.00 47.62 184 ASP A O 1
ATOM 1470 N N . ARG A 1 185 ? -8.116 10.423 -4.304 1.00 48.06 185 ARG A N 1
ATOM 1471 C CA . ARG A 1 185 ? -8.692 10.757 -2.993 1.00 48.06 185 ARG A CA 1
ATOM 1472 C C . ARG A 1 185 ? -9.704 9.705 -2.592 1.00 48.06 185 ARG A C 1
ATOM 1474 O O . ARG A 1 185 ? -10.843 9.774 -3.043 1.00 48.06 185 ARG A O 1
ATOM 1481 N N . THR A 1 186 ? -9.282 8.707 -1.811 1.00 53.34 186 THR A N 1
ATOM 1482 C CA . THR A 1 186 ? -10.194 7.688 -1.293 1.00 53.34 186 THR A CA 1
ATOM 1483 C C . THR A 1 186 ? -11.288 8.477 -0.595 1.00 53.34 186 THR A C 1
ATOM 1485 O O . THR A 1 186 ? -11.028 9.093 0.445 1.00 53.34 186 THR A O 1
ATOM 1488 N N . ASN A 1 187 ? -12.445 8.599 -1.249 1.00 67.00 187 ASN A N 1
ATOM 1489 C CA . ASN A 1 187 ? -13.512 9.510 -0.862 1.00 67.00 187 ASN A CA 1
ATOM 1490 C C . ASN A 1 187 ? -14.206 8.881 0.339 1.00 67.00 187 ASN A C 1
ATOM 1492 O O . ASN A 1 187 ? -15.317 8.370 0.230 1.00 67.00 187 ASN A O 1
ATOM 1496 N N . LEU A 1 188 ? -13.490 8.847 1.464 1.00 74.88 188 LEU A N 1
ATOM 1497 C CA . LEU A 1 188 ? -14.080 8.570 2.746 1.00 74.88 188 LEU A CA 1
ATOM 1498 C C . LEU A 1 188 ? -15.067 9.703 2.993 1.00 74.88 188 LEU A C 1
ATOM 1500 O O . LEU A 1 188 ? -14.682 10.882 2.985 1.00 74.88 188 LEU A O 1
ATOM 1504 N N . THR A 1 189 ? -16.331 9.350 3.172 1.00 82.31 189 THR A N 1
ATOM 1505 C CA . THR A 1 189 ? -17.361 10.297 3.577 1.00 82.31 189 THR A CA 1
ATOM 1506 C C . THR A 1 189 ? -16.994 10.893 4.936 1.00 82.31 189 THR A C 1
ATOM 1508 O O . THR A 1 189 ? -16.151 10.374 5.674 1.00 82.31 189 THR A O 1
ATOM 1511 N N . PHE A 1 190 ? -17.604 12.027 5.280 1.00 80.44 190 PHE A N 1
ATOM 1512 C CA 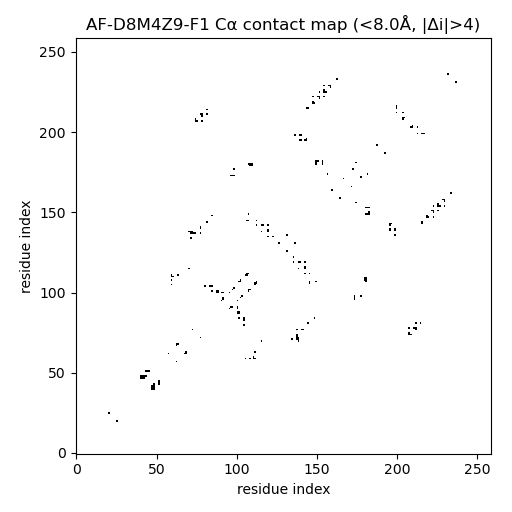. PHE A 1 190 ? -17.389 12.642 6.589 1.00 80.44 190 PHE A CA 1
ATOM 1513 C C . PHE A 1 190 ? -17.690 11.658 7.733 1.00 80.44 190 PHE A C 1
ATOM 1515 O O . PHE A 1 190 ? -16.913 11.556 8.681 1.00 80.44 190 PHE A O 1
ATOM 1522 N N . ASP A 1 191 ? -18.753 10.866 7.590 1.00 82.81 191 ASP A N 1
ATOM 1523 C CA . ASP A 1 191 ? -19.154 9.862 8.574 1.00 82.81 191 ASP A CA 1
ATOM 1524 C C . ASP A 1 191 ? -18.138 8.719 8.674 1.00 82.81 191 ASP A C 1
ATOM 1526 O O . ASP A 1 191 ? -17.738 8.344 9.776 1.00 82.81 191 ASP A O 1
ATOM 1530 N N . GLU A 1 192 ? -17.633 8.225 7.540 1.00 86.56 192 GLU A N 1
ATOM 1531 C CA . GLU A 1 192 ? -16.577 7.205 7.503 1.00 86.56 192 GLU A CA 1
ATOM 1532 C C . GLU A 1 192 ? -15.303 7.683 8.220 1.00 86.56 192 GLU A C 1
ATOM 1534 O O . GLU A 1 192 ? -14.718 6.946 9.019 1.00 86.56 192 GLU A O 1
ATOM 1539 N N . LYS A 1 193 ? -14.899 8.942 8.000 1.00 85.19 193 LYS A N 1
ATOM 1540 C CA . LYS A 1 193 ? -13.751 9.547 8.693 1.00 85.19 193 LYS A CA 1
ATOM 1541 C C . LYS A 1 193 ? -13.983 9.658 10.196 1.00 85.19 193 LYS A C 1
ATOM 1543 O O . LYS A 1 193 ? -13.073 9.356 10.963 1.00 85.19 193 LYS A O 1
ATOM 1548 N N . ASN A 1 194 ? -15.181 10.055 10.622 1.00 85.12 194 ASN A N 1
ATOM 1549 C CA . ASN A 1 194 ? -15.511 10.165 12.043 1.00 85.12 194 ASN A CA 1
ATOM 1550 C C . ASN A 1 194 ? -15.461 8.806 12.744 1.00 85.12 194 ASN A C 1
ATOM 1552 O O . ASN A 1 194 ? -14.906 8.705 13.838 1.00 85.12 194 ASN A O 1
ATOM 1556 N N . VAL A 1 195 ? -15.978 7.751 12.106 1.00 86.38 195 VAL A N 1
ATOM 1557 C CA . VAL A 1 195 ? -15.917 6.390 12.659 1.00 86.38 195 VAL A CA 1
ATOM 1558 C C . VAL A 1 195 ? -14.471 5.914 12.796 1.00 86.38 195 VAL A C 1
ATOM 1560 O O . VAL A 1 195 ? -14.105 5.346 13.825 1.00 86.38 195 VAL A O 1
ATOM 1563 N N . LEU A 1 196 ? -13.629 6.173 11.795 1.00 86.50 196 LEU A N 1
ATOM 1564 C CA . LEU A 1 196 ? -12.208 5.833 11.861 1.00 86.50 196 LEU A CA 1
ATOM 1565 C C . LEU A 1 196 ? -11.452 6.672 12.899 1.00 86.50 196 LEU A C 1
ATOM 1567 O O . LEU A 1 196 ? -10.573 6.157 13.583 1.00 86.50 196 LEU A O 1
ATOM 1571 N N . HIS A 1 197 ? -11.808 7.944 13.074 1.00 86.31 197 HIS A N 1
ATOM 1572 C CA . HIS A 1 197 ? -11.214 8.798 14.101 1.00 86.31 197 HIS A CA 1
ATOM 1573 C C . HIS A 1 197 ? -11.630 8.373 15.520 1.00 86.31 197 HIS A C 1
ATOM 1575 O O . HIS A 1 197 ? -10.834 8.471 16.455 1.00 86.31 197 HIS A O 1
ATOM 1581 N N . ALA A 1 198 ? -12.840 7.830 15.696 1.00 87.12 198 ALA A N 1
ATOM 1582 C CA . ALA A 1 198 ? -13.309 7.311 16.982 1.00 87.12 198 ALA A CA 1
ATOM 1583 C C . ALA A 1 198 ? -12.441 6.155 17.522 1.00 87.12 198 ALA A C 1
ATOM 1585 O O . ALA A 1 198 ? -12.399 5.943 18.736 1.00 87.12 198 ALA A O 1
ATOM 1586 N N . VAL A 1 199 ? -11.673 5.470 16.662 1.00 86.94 199 VAL A N 1
ATOM 1587 C CA . VAL A 1 199 ? -10.685 4.455 17.071 1.00 86.94 199 VAL A CA 1
ATOM 1588 C C . VAL A 1 199 ? -9.687 5.016 18.094 1.00 86.94 199 VAL A C 1
ATOM 1590 O O . VAL A 1 199 ? -9.330 4.329 19.045 1.00 86.94 199 VAL A O 1
ATOM 1593 N N . LEU A 1 200 ? -9.294 6.290 17.982 1.00 83.75 200 LEU A N 1
ATOM 1594 C CA . LEU A 1 200 ? -8.345 6.930 18.908 1.00 83.75 200 LEU A CA 1
ATOM 1595 C C . LEU A 1 200 ? -8.881 7.068 20.343 1.00 83.75 200 LEU A C 1
ATOM 1597 O O . LEU A 1 200 ? -8.097 7.185 21.290 1.00 83.75 200 LEU A O 1
ATOM 1601 N N . SER A 1 201 ? -10.210 7.062 20.494 1.00 85.12 201 SER A N 1
ATOM 1602 C CA . SER A 1 201 ? -10.919 7.155 21.777 1.00 85.12 201 SER A CA 1
ATOM 1603 C C . SER A 1 201 ? -11.274 5.798 22.396 1.00 85.12 201 SER A C 1
ATOM 1605 O O . SER A 1 201 ? -11.959 5.751 23.416 1.00 85.12 201 SER A O 1
ATOM 1607 N N . MET A 1 202 ? -10.818 4.692 21.800 1.00 84.25 202 MET A N 1
ATOM 1608 C CA . MET A 1 202 ? -11.052 3.350 22.335 1.00 84.25 202 MET A CA 1
ATOM 1609 C C . MET A 1 202 ? -10.356 3.130 23.686 1.00 84.25 202 MET A C 1
ATOM 1611 O O . MET A 1 202 ? -9.324 3.730 23.987 1.00 84.25 202 MET A O 1
ATOM 1615 N N . GLN A 1 203 ? -10.921 2.233 24.499 1.00 80.25 203 GLN A N 1
ATOM 1616 C CA . GLN A 1 203 ? -10.341 1.855 25.787 1.00 80.25 203 GLN A CA 1
ATOM 1617 C C . GLN A 1 203 ? -9.062 1.028 25.608 1.00 80.25 203 GLN A C 1
ATOM 1619 O O . GLN A 1 203 ? -9.009 0.089 24.812 1.00 80.25 203 GLN A O 1
ATOM 1624 N N . GLU A 1 204 ? -8.046 1.343 26.409 1.00 82.56 204 GLU A N 1
ATOM 1625 C CA . GLU A 1 204 ? -6.764 0.636 26.466 1.00 82.56 204 GLU A CA 1
ATOM 1626 C C . GLU A 1 204 ? -6.902 -0.643 27.309 1.00 82.56 204 GLU A C 1
ATOM 1628 O O . GLU A 1 204 ? -6.474 -0.713 28.457 1.00 82.56 204 GLU A O 1
ATOM 1633 N N . THR A 1 205 ? -7.580 -1.650 26.757 1.00 80.44 205 THR A N 1
ATOM 1634 C CA . THR A 1 205 ? -7.907 -2.897 27.471 1.00 80.44 205 THR A CA 1
ATOM 1635 C C . THR A 1 205 ? -6.728 -3.861 27.604 1.00 80.44 205 THR A C 1
ATOM 1637 O O . THR A 1 205 ? -6.702 -4.665 28.531 1.00 80.44 205 THR A O 1
ATOM 1640 N N . THR A 1 206 ? -5.764 -3.803 26.682 1.00 86.31 206 THR A N 1
ATOM 1641 C CA . THR A 1 206 ? -4.562 -4.653 26.646 1.00 86.31 206 THR A CA 1
ATOM 1642 C C . THR A 1 206 ? -3.314 -3.792 26.437 1.00 86.31 206 THR A C 1
ATOM 1644 O O . THR A 1 206 ? -3.395 -2.686 25.896 1.00 86.31 206 THR A O 1
ATOM 1647 N N . GLU A 1 207 ? -2.141 -4.295 26.838 1.00 88.50 207 GLU A N 1
ATOM 1648 C CA . GLU A 1 207 ? -0.861 -3.614 26.581 1.00 88.50 207 GLU A CA 1
ATOM 1649 C C . GLU A 1 207 ? -0.633 -3.413 25.073 1.00 88.50 207 GLU A C 1
ATOM 1651 O O . GLU A 1 207 ? -0.262 -2.323 24.634 1.00 88.50 207 GLU A O 1
ATOM 1656 N N . THR A 1 208 ? -0.933 -4.435 24.267 1.00 87.50 208 THR A N 1
ATOM 1657 C CA . THR A 1 208 ? -0.853 -4.393 22.799 1.00 87.50 208 THR A CA 1
ATOM 1658 C C . THR A 1 208 ? -1.749 -3.300 22.219 1.00 87.50 208 THR A C 1
ATOM 1660 O O . THR A 1 208 ? -1.302 -2.506 21.392 1.00 87.50 208 THR A O 1
ATOM 1663 N N . ARG A 1 209 ? -2.993 -3.185 22.699 1.00 87.00 209 ARG A N 1
ATOM 1664 C CA . ARG A 1 209 ? -3.924 -2.134 22.273 1.00 87.00 209 ARG A CA 1
ATOM 1665 C C . ARG A 1 209 ? -3.454 -0.741 22.683 1.00 87.00 209 ARG A C 1
ATOM 1667 O O . ARG A 1 209 ? -3.582 0.186 21.889 1.00 87.00 209 ARG A O 1
ATOM 1674 N N . SER A 1 210 ? -2.864 -0.582 23.868 1.00 87.62 210 SER A N 1
ATOM 1675 C CA . SER A 1 210 ? -2.266 0.696 24.285 1.00 87.62 210 SER A CA 1
ATOM 1676 C C . SER A 1 210 ? -1.115 1.110 23.351 1.00 87.62 210 SER A C 1
ATOM 1678 O O . SER A 1 210 ? -1.084 2.249 22.880 1.00 87.62 210 SER A O 1
ATOM 1680 N N . LYS A 1 211 ? -0.233 0.170 22.970 1.00 89.06 211 LYS A N 1
ATOM 1681 C CA . LYS A 1 211 ? 0.844 0.405 21.984 1.00 89.06 211 LYS A CA 1
ATOM 1682 C C . LYS A 1 211 ? 0.322 0.719 20.579 1.00 89.06 211 LYS A C 1
ATOM 1684 O O . LYS A 1 211 ? 0.893 1.551 19.879 1.00 89.06 211 LYS A O 1
ATOM 1689 N N . LEU A 1 212 ? -0.762 0.080 20.146 1.00 89.62 212 LEU A N 1
ATOM 1690 C CA . LEU A 1 212 ? -1.408 0.393 18.867 1.00 89.62 212 LEU A CA 1
ATOM 1691 C C . LEU A 1 212 ? -2.013 1.800 18.867 1.00 89.62 212 LEU A C 1
ATOM 1693 O O . LEU A 1 212 ? -1.817 2.570 17.927 1.00 89.62 212 LEU A O 1
ATOM 1697 N N . LEU A 1 213 ? -2.723 2.159 19.937 1.00 89.31 213 LEU A N 1
ATOM 1698 C CA . LEU A 1 213 ? -3.329 3.480 20.076 1.00 89.31 213 LEU A CA 1
ATOM 1699 C C . LEU A 1 213 ? -2.271 4.580 20.199 1.00 89.31 213 LEU A C 1
ATOM 1701 O O . LEU A 1 213 ? -2.468 5.663 19.651 1.00 89.31 213 LEU A O 1
ATOM 1705 N N . SER A 1 214 ? -1.137 4.321 20.856 1.00 88.50 214 SER A N 1
ATOM 1706 C CA . SER A 1 214 ? -0.029 5.280 20.901 1.00 88.50 214 SER A CA 1
ATOM 1707 C C . SER A 1 214 ? 0.563 5.530 19.509 1.00 88.50 214 SER A C 1
ATOM 1709 O O . SER A 1 214 ? 0.719 6.692 19.131 1.00 88.50 214 SER A O 1
ATOM 1711 N N . HIS A 1 215 ? 0.788 4.482 18.706 1.00 88.75 215 HIS A N 1
ATOM 1712 C CA . HIS A 1 215 ? 1.202 4.616 17.303 1.00 88.75 215 HIS A CA 1
ATOM 1713 C C . HIS A 1 215 ? 0.203 5.439 16.486 1.00 88.75 215 HIS A C 1
ATOM 1715 O O . HIS A 1 215 ? 0.592 6.388 15.806 1.00 88.75 215 HIS A O 1
ATOM 1721 N N . LEU A 1 216 ? -1.089 5.120 16.584 1.00 90.00 216 LEU A N 1
ATOM 1722 C CA . LEU A 1 216 ? -2.138 5.847 15.871 1.00 90.00 216 LEU A CA 1
ATOM 1723 C C . LEU A 1 216 ? -2.198 7.328 16.268 1.00 90.00 216 LEU A C 1
ATOM 1725 O O . LEU A 1 216 ? -2.334 8.186 15.403 1.00 90.00 216 LEU A O 1
ATOM 1729 N N . ARG A 1 217 ? -2.043 7.657 17.557 1.00 88.12 217 ARG A N 1
ATOM 1730 C CA . ARG A 1 217 ? -2.003 9.052 18.039 1.00 88.12 217 ARG A CA 1
ATOM 1731 C C . ARG A 1 217 ? -0.781 9.814 17.514 1.00 88.12 217 ARG A C 1
ATOM 1733 O O . ARG A 1 217 ? -0.888 11.002 17.206 1.00 88.12 217 ARG A O 1
ATOM 1740 N N . ILE A 1 218 ? 0.372 9.149 17.405 1.00 87.25 218 ILE A N 1
ATOM 1741 C CA . ILE A 1 218 ? 1.580 9.734 16.804 1.00 87.25 218 ILE A CA 1
ATOM 1742 C C . ILE A 1 218 ? 1.338 10.026 15.321 1.00 87.25 218 ILE A C 1
ATOM 1744 O O . ILE A 1 218 ? 1.613 11.138 14.873 1.00 87.25 218 ILE A O 1
ATOM 1748 N N . LEU A 1 219 ? 0.788 9.065 14.575 1.00 88.44 219 LEU A N 1
ATOM 1749 C CA . LEU A 1 219 ? 0.469 9.244 13.156 1.00 88.44 219 LEU A CA 1
ATOM 1750 C C . LEU A 1 219 ? -0.557 10.348 12.930 1.00 88.44 219 LEU A C 1
ATOM 1752 O O . LEU A 1 219 ? -0.380 11.164 12.031 1.00 88.44 219 LEU A O 1
ATOM 1756 N N . ASP A 1 220 ? -1.585 10.424 13.770 1.00 87.94 220 ASP A N 1
ATOM 1757 C CA . ASP A 1 220 ? -2.577 11.494 13.711 1.00 87.94 220 ASP A CA 1
ATOM 1758 C C . ASP A 1 220 ? -1.927 12.866 13.948 1.00 87.94 220 ASP A C 1
ATOM 1760 O O . ASP A 1 220 ? -2.129 13.797 13.173 1.00 87.94 220 ASP A O 1
ATOM 1764 N N . SER A 1 221 ? -1.037 12.964 14.941 1.00 85.25 221 SER A N 1
ATOM 1765 C CA . SER A 1 221 ? -0.274 14.188 15.219 1.00 85.25 221 SER A CA 1
ATOM 1766 C C . SER A 1 221 ? 0.639 14.594 14.055 1.00 85.25 221 SER A C 1
ATOM 1768 O O . SER A 1 221 ? 0.789 15.784 13.777 1.00 85.25 221 SER A O 1
ATOM 1770 N N . LEU A 1 222 ? 1.256 13.624 13.371 1.00 83.69 222 LEU A N 1
ATOM 1771 C CA . LEU A 1 222 ? 2.057 13.874 12.171 1.00 83.69 222 LEU A CA 1
ATOM 1772 C C . LEU A 1 222 ? 1.173 14.342 11.013 1.00 83.69 222 LEU A C 1
ATOM 1774 O O . LEU A 1 222 ? 1.480 15.352 10.391 1.00 83.69 222 LEU A O 1
ATOM 1778 N N . ASN A 1 223 ? 0.050 13.675 10.758 1.00 85.38 223 ASN A N 1
ATOM 1779 C CA . ASN A 1 223 ? -0.893 14.079 9.716 1.00 85.38 223 ASN A CA 1
ATOM 1780 C C . ASN A 1 223 ? -1.451 15.489 9.949 1.00 85.38 223 ASN A C 1
ATOM 1782 O O . ASN A 1 223 ? -1.527 16.280 9.009 1.00 85.38 223 ASN A O 1
ATOM 1786 N N . GLN A 1 224 ? -1.786 15.837 11.194 1.00 83.81 224 GLN A N 1
ATOM 1787 C CA . GLN A 1 224 ? -2.192 17.195 11.558 1.00 83.81 224 GLN A CA 1
ATOM 1788 C C . GLN A 1 224 ? -1.074 18.200 11.277 1.00 83.81 224 GLN A C 1
ATOM 1790 O O . GLN A 1 224 ? -1.318 19.205 10.613 1.00 83.81 224 GLN A O 1
ATOM 1795 N N . LEU A 1 225 ? 0.154 17.896 11.713 1.00 81.38 225 LEU A N 1
ATOM 1796 C CA . LEU A 1 225 ? 1.318 18.735 11.448 1.00 81.38 225 LEU A CA 1
ATOM 1797 C C . LEU A 1 225 ? 1.481 18.981 9.945 1.00 81.38 225 LEU A C 1
ATOM 1799 O O . LEU A 1 225 ? 1.483 20.127 9.510 1.00 81.38 225 LEU A O 1
ATOM 1803 N N . PHE A 1 226 ? 1.575 17.924 9.143 1.00 77.56 226 PHE A N 1
ATOM 1804 C CA . PHE A 1 226 ? 1.788 18.043 7.702 1.00 77.56 226 PHE A CA 1
ATOM 1805 C C . PHE A 1 226 ? 0.609 18.714 6.978 1.00 77.56 226 PHE A C 1
ATOM 1807 O O . PHE A 1 226 ? 0.839 19.482 6.047 1.00 77.56 226 PHE A O 1
ATOM 1814 N N . SER A 1 227 ? -0.633 18.541 7.445 1.00 76.94 227 SER A N 1
ATOM 1815 C CA . SER A 1 227 ? -1.783 19.289 6.916 1.00 76.94 227 SER A CA 1
ATOM 1816 C C . SER A 1 227 ? -1.749 20.782 7.264 1.00 76.94 227 SER A C 1
ATOM 1818 O O . SER A 1 227 ? -2.257 21.600 6.498 1.00 76.94 227 SER A O 1
ATOM 1820 N N . GLU A 1 228 ? -1.198 21.165 8.417 1.00 76.00 228 GLU A N 1
ATOM 1821 C CA . GLU A 1 228 ? -0.971 22.574 8.754 1.00 76.00 228 GLU A CA 1
ATOM 1822 C C . GLU A 1 228 ? 0.164 23.179 7.926 1.00 76.00 228 GLU A C 1
ATOM 1824 O O . GLU A 1 228 ? 0.057 24.332 7.504 1.00 76.00 228 GLU A O 1
ATOM 1829 N N . LEU A 1 229 ? 1.217 22.401 7.657 1.00 69.31 229 LEU A N 1
ATOM 1830 C CA . LEU A 1 229 ? 2.321 22.805 6.786 1.00 69.31 229 LEU A CA 1
ATOM 1831 C C . LEU A 1 229 ? 1.856 23.076 5.354 1.00 69.31 229 LEU A C 1
ATOM 1833 O O . LEU A 1 229 ? 2.237 24.095 4.792 1.00 69.31 229 LEU A O 1
ATOM 1837 N N . ASP A 1 230 ? 0.974 22.235 4.816 1.00 66.50 230 ASP A N 1
ATOM 1838 C CA . ASP A 1 230 ? 0.360 22.404 3.488 1.00 66.50 230 ASP A CA 1
ATOM 1839 C C . ASP A 1 230 ? -0.438 23.722 3.365 1.00 66.50 230 ASP A C 1
ATOM 1841 O O . ASP A 1 230 ? -0.539 24.326 2.303 1.00 66.50 230 ASP A O 1
ATOM 1845 N N . LYS A 1 231 ? -0.969 24.240 4.482 1.00 68.31 231 LYS A N 1
ATOM 1846 C CA . LYS A 1 231 ? -1.715 25.514 4.519 1.00 68.31 231 LYS A CA 1
ATOM 1847 C C . LYS A 1 231 ? -0.817 26.742 4.685 1.00 68.31 231 LYS A C 1
ATOM 1849 O O . LYS A 1 231 ? -1.305 27.872 4.582 1.00 68.31 231 LYS A O 1
ATOM 1854 N N . LEU A 1 232 ? 0.464 26.565 5.010 1.00 64.31 232 LEU A N 1
ATOM 1855 C CA . LEU A 1 232 ? 1.390 27.667 5.258 1.00 64.31 232 LEU A CA 1
ATOM 1856 C C . LEU A 1 232 ? 1.967 28.189 3.933 1.00 64.31 232 LEU A C 1
ATOM 1858 O O . LEU A 1 232 ? 2.682 27.507 3.214 1.00 64.31 232 LEU A O 1
ATOM 1862 N N . THR A 1 233 ? 1.708 29.461 3.625 1.00 56.84 233 THR A N 1
ATOM 1863 C CA . THR A 1 233 ? 2.275 30.149 2.453 1.00 56.84 233 THR A CA 1
ATOM 1864 C C . THR A 1 233 ? 3.812 30.144 2.456 1.00 56.84 233 THR A C 1
ATOM 1866 O O . THR A 1 233 ? 4.428 30.261 3.519 1.00 56.84 233 THR A O 1
ATOM 1869 N N . LYS A 1 234 ? 4.428 30.121 1.258 1.00 54.34 234 LYS A N 1
ATOM 1870 C CA . LYS A 1 234 ? 5.889 30.058 1.001 1.00 54.34 234 LYS A CA 1
ATOM 1871 C C . LYS A 1 234 ? 6.780 30.960 1.879 1.00 54.34 234 LYS A C 1
ATOM 1873 O O . LYS A 1 234 ? 7.917 30.594 2.152 1.00 54.34 234 LYS A O 1
ATOM 1878 N N . GLU A 1 235 ? 6.284 32.095 2.370 1.00 50.84 235 GLU A N 1
ATOM 1879 C CA . GLU A 1 235 ? 7.038 33.026 3.230 1.00 50.84 235 GLU A CA 1
ATOM 1880 C C . GLU A 1 235 ? 7.276 32.541 4.678 1.00 50.84 235 GLU A C 1
ATOM 1882 O O . GLU A 1 235 ? 8.152 33.069 5.358 1.00 50.84 235 GLU A O 1
ATOM 1887 N N . ARG A 1 236 ? 6.552 31.524 5.175 1.00 51.34 236 ARG A N 1
ATOM 1888 C CA . ARG A 1 236 ? 6.688 31.021 6.564 1.00 51.34 236 ARG A CA 1
ATOM 1889 C C . ARG A 1 236 ? 7.599 29.796 6.723 1.00 51.34 236 ARG A C 1
ATOM 1891 O O . ARG A 1 236 ? 7.782 29.305 7.836 1.00 51.34 236 ARG A O 1
ATOM 1898 N N . VAL A 1 237 ? 8.229 29.330 5.646 1.00 50.53 237 VAL A N 1
ATOM 1899 C CA . VAL A 1 237 ? 9.091 28.129 5.638 1.00 50.53 237 VAL A CA 1
ATOM 1900 C C . VAL A 1 237 ? 10.343 28.293 6.511 1.00 50.53 237 VAL A C 1
ATOM 1902 O O . VAL A 1 237 ? 10.807 27.338 7.127 1.00 50.53 237 VAL A O 1
ATOM 1905 N N . SER A 1 238 ? 10.860 29.513 6.679 1.00 44.84 238 SER A N 1
ATOM 1906 C CA . SER A 1 238 ? 11.974 29.774 7.608 1.00 44.84 238 SER A CA 1
ATOM 1907 C C . SER A 1 238 ? 11.583 29.553 9.078 1.00 44.84 238 SER A C 1
ATOM 1909 O O . SER A 1 238 ? 12.416 29.171 9.896 1.00 44.84 238 SER A O 1
ATOM 1911 N N . SER A 1 239 ? 10.301 29.721 9.423 1.00 47.91 239 SER A N 1
ATOM 1912 C CA . SER A 1 239 ? 9.756 29.364 10.742 1.00 47.91 239 SER A CA 1
ATOM 1913 C C . SER A 1 239 ? 9.558 27.852 10.897 1.00 47.91 239 SER A C 1
ATOM 1915 O O . SER A 1 239 ? 9.546 27.341 12.013 1.00 47.91 239 SER A O 1
ATOM 1917 N N . LEU A 1 240 ? 9.447 27.137 9.777 1.00 47.72 240 LEU A N 1
ATOM 1918 C CA . LEU A 1 240 ? 9.246 25.694 9.672 1.00 47.72 240 LEU A CA 1
ATOM 1919 C C . LEU A 1 240 ? 10.532 24.931 10.022 1.00 47.72 240 LEU A C 1
ATOM 1921 O O . LEU A 1 240 ? 10.464 23.939 10.734 1.00 47.72 240 LEU A O 1
ATOM 1925 N N . GLN A 1 241 ? 11.712 25.448 9.654 1.00 45.53 241 GLN A N 1
ATOM 1926 C CA . GLN A 1 241 ? 12.994 24.926 10.154 1.00 45.53 241 GLN A CA 1
ATOM 1927 C C . GLN A 1 241 ? 13.112 25.051 11.677 1.00 45.53 241 GLN A C 1
ATOM 1929 O O . GLN A 1 241 ? 13.533 24.102 12.325 1.00 45.53 241 GLN A O 1
ATOM 1934 N N . LEU A 1 242 ? 12.692 26.176 12.268 1.00 43.91 242 LEU A N 1
ATOM 1935 C CA . LEU A 1 242 ? 12.712 26.369 13.724 1.00 43.91 242 LEU A CA 1
ATOM 1936 C C . LEU A 1 242 ? 11.672 25.479 14.436 1.00 43.91 242 LEU A C 1
ATOM 1938 O O . LEU A 1 242 ? 11.934 24.935 15.508 1.00 43.91 242 LEU A O 1
ATOM 1942 N N . PHE A 1 243 ? 10.503 25.294 13.817 1.00 46.72 243 PHE A N 1
ATOM 1943 C CA . PHE A 1 243 ? 9.418 24.448 14.315 1.00 46.72 243 PHE A CA 1
ATOM 1944 C C . PHE A 1 243 ? 9.768 22.952 14.240 1.00 46.72 243 PHE A C 1
ATOM 1946 O O . PHE A 1 243 ? 9.625 22.228 15.228 1.00 46.72 243 PHE A O 1
ATOM 1953 N N . LEU A 1 244 ? 10.296 22.497 13.099 1.00 47.38 244 LEU A N 1
ATOM 1954 C CA . LEU A 1 244 ? 10.829 21.149 12.920 1.00 47.38 244 LEU A CA 1
ATOM 1955 C C . LEU A 1 244 ? 12.078 20.926 13.767 1.00 47.38 244 LEU A C 1
ATOM 1957 O O . LEU A 1 244 ? 12.252 19.816 14.226 1.00 47.38 244 LEU A O 1
ATOM 1961 N N . PHE A 1 245 ? 12.908 21.934 14.047 1.00 44.41 245 PHE A N 1
ATOM 1962 C CA . PHE A 1 245 ? 14.049 21.808 14.965 1.00 44.41 245 PHE A CA 1
ATOM 1963 C C . PHE A 1 245 ? 13.608 21.637 16.429 1.00 44.41 245 PHE A C 1
ATOM 1965 O O . PHE A 1 245 ? 14.178 20.840 17.169 1.00 44.41 245 PHE A O 1
ATOM 1972 N N . HIS A 1 246 ? 12.541 22.319 16.857 1.00 46.16 246 HIS A N 1
ATOM 1973 C CA . HIS A 1 246 ? 11.968 22.105 18.189 1.00 46.16 246 HIS A CA 1
ATOM 1974 C C . HIS A 1 246 ? 11.235 20.759 18.324 1.00 46.16 246 HIS A C 1
ATOM 1976 O O . HIS A 1 246 ? 11.193 20.201 19.421 1.00 46.16 246 HIS A O 1
ATOM 1982 N N . ARG A 1 247 ? 10.681 20.212 17.231 1.00 47.31 247 ARG A N 1
ATOM 1983 C CA . ARG A 1 247 ? 9.971 18.917 17.213 1.00 47.31 247 ARG A CA 1
ATOM 1984 C C . ARG A 1 247 ? 10.778 17.736 16.659 1.00 47.31 247 ARG A C 1
ATOM 1986 O O . ARG A 1 247 ? 10.365 16.600 16.850 1.00 47.31 247 ARG A O 1
ATOM 1993 N N . SER A 1 248 ? 11.948 17.938 16.065 1.00 42.16 248 SER A N 1
ATOM 1994 C CA . SER A 1 248 ? 12.889 16.871 15.690 1.00 42.16 248 SER A CA 1
ATOM 1995 C C . SER A 1 248 ? 13.474 16.212 16.933 1.00 42.16 248 SER A C 1
ATOM 1997 O O . SER A 1 248 ? 13.692 15.005 16.940 1.00 42.16 248 SER A O 1
ATOM 1999 N N . HIS A 1 249 ? 13.579 16.958 18.037 1.00 42.47 249 HIS A N 1
ATOM 2000 C CA . HIS A 1 249 ? 13.749 16.383 19.367 1.00 42.47 249 HIS A CA 1
ATOM 2001 C C . HIS A 1 249 ? 12.608 15.429 19.750 1.00 42.47 249 HIS A C 1
ATOM 2003 O O . HIS A 1 249 ? 12.877 14.448 20.427 1.00 42.47 249 HIS A O 1
ATOM 2009 N N . ALA A 1 250 ? 11.372 15.647 19.286 1.00 39.28 250 ALA A N 1
ATOM 2010 C CA . ALA A 1 250 ? 10.253 14.725 19.496 1.00 39.28 250 ALA A CA 1
ATOM 2011 C C . ALA A 1 250 ? 10.304 13.498 18.561 1.00 39.28 250 ALA A C 1
ATOM 2013 O O . ALA A 1 250 ? 9.932 12.414 18.984 1.00 39.28 250 ALA A O 1
ATOM 2014 N N . LEU A 1 251 ? 10.825 13.618 17.334 1.00 39.34 251 LEU A N 1
ATOM 2015 C CA . LEU A 1 251 ? 11.095 12.471 16.444 1.00 39.34 251 LEU A CA 1
ATOM 2016 C C . LEU A 1 251 ? 12.261 11.601 16.947 1.00 39.34 251 LEU A C 1
ATOM 2018 O O . LEU A 1 251 ? 12.157 10.376 16.955 1.00 39.34 251 LEU A O 1
ATOM 2022 N N . LEU A 1 252 ? 13.326 12.222 17.464 1.00 40.81 252 LEU A N 1
ATOM 2023 C CA . LEU A 1 252 ? 14.390 11.545 18.220 1.00 40.81 252 LEU A CA 1
ATOM 2024 C C . LEU A 1 252 ? 13.855 10.921 19.522 1.00 40.81 252 LEU A C 1
ATOM 2026 O O . LEU A 1 252 ? 14.299 9.849 19.924 1.00 40.81 252 LEU A O 1
ATOM 2030 N N . PHE A 1 253 ? 12.868 11.552 20.164 1.00 37.50 253 PHE A N 1
ATOM 2031 C CA . PHE A 1 253 ? 12.175 11.005 21.334 1.00 37.50 253 PHE A CA 1
ATOM 2032 C C . PHE A 1 253 ? 11.282 9.807 20.975 1.00 37.50 253 PHE A C 1
ATOM 2034 O O . PHE A 1 253 ? 11.237 8.845 21.731 1.00 37.50 253 PHE A O 1
ATOM 2041 N N . ILE A 1 254 ? 10.644 9.804 19.798 1.00 40.56 254 ILE A N 1
ATOM 2042 C CA . ILE A 1 254 ? 9.902 8.652 19.258 1.00 40.56 254 ILE A CA 1
ATOM 2043 C C . ILE A 1 254 ? 10.862 7.490 18.958 1.00 40.56 254 ILE A C 1
ATOM 2045 O O . ILE A 1 254 ? 10.582 6.362 19.352 1.00 40.56 254 ILE A O 1
ATOM 2049 N N . GLN A 1 255 ? 12.041 7.750 18.378 1.00 37.50 255 GLN A N 1
ATOM 2050 C CA . GLN A 1 255 ? 13.094 6.728 18.237 1.00 37.50 255 GLN A CA 1
ATOM 2051 C C . GLN A 1 255 ? 13.579 6.157 19.583 1.00 37.50 255 GLN A C 1
ATOM 2053 O O . GLN A 1 255 ? 14.042 5.018 19.627 1.00 37.50 255 GLN A O 1
ATOM 2058 N N . HIS A 1 256 ? 13.476 6.923 20.673 1.00 36.41 256 HIS A N 1
ATOM 2059 C CA . HIS A 1 256 ? 13.806 6.467 22.025 1.00 36.41 256 HIS A CA 1
ATOM 2060 C C . HIS A 1 256 ? 12.650 5.781 22.766 1.00 36.41 256 HIS A C 1
ATOM 2062 O O . HIS A 1 256 ? 12.919 4.997 23.666 1.00 36.41 256 HIS A O 1
ATOM 2068 N N . LEU A 1 257 ? 11.394 6.047 22.401 1.00 31.53 257 LEU A N 1
ATOM 2069 C CA . LEU A 1 257 ? 10.200 5.418 22.985 1.00 31.53 257 LEU A CA 1
ATOM 2070 C C . LEU A 1 257 ? 9.957 3.989 22.478 1.00 31.53 257 LEU A C 1
ATOM 2072 O O . LEU A 1 257 ? 9.265 3.224 23.143 1.00 31.53 257 LEU A O 1
ATOM 2076 N N . PHE A 1 258 ? 10.519 3.643 21.317 1.00 34.03 258 PHE A N 1
ATOM 2077 C CA . PHE A 1 258 ? 10.386 2.330 20.672 1.00 34.03 258 PHE A CA 1
ATOM 2078 C C . PHE A 1 258 ? 11.682 1.491 20.708 1.00 34.03 258 PHE A C 1
ATOM 2080 O O . PHE A 1 258 ? 11.859 0.586 19.893 1.00 34.03 258 PHE A O 1
ATOM 2087 N N . ARG A 1 259 ? 12.592 1.783 21.647 1.00 33.28 259 ARG A N 1
ATOM 2088 C CA . ARG A 1 259 ? 13.732 0.929 22.032 1.00 33.28 259 ARG A CA 1
ATOM 2089 C C . ARG A 1 259 ? 13.578 0.481 23.476 1.00 33.28 259 ARG A C 1
ATOM 2091 O O . ARG A 1 259 ? 13.989 -0.663 23.758 1.00 33.28 259 ARG A O 1
#

Organism: Blastocystis hominis (NCBI:txid12968)

Secondary structure (DSSP, 8-state):
----------HHHHHHHHHTSPTT-----TT--HHHHTT---TT-TTT-TTTT-TTPPPHHHHHHTT-S-SS--HHHHHHHHHHHHHHHHHHHTT--HHHHHTTSGGGSHHHHHHHHHHHHHHHHHHTSSPPPHHHHHHHHHHHHHHHHHHHHHHHHHHHHHTT----TT-TTTTTS-TTTS-S-----HHHHHHHHHGGGS---SHHHHHHHHHHHHHHHHHHHHHHHHTS-GGGHHHHHHHHHHHHHHHHHHHHHT-